Protein AF-A0AAF3ED90-F1 (afdb_monomer)

Foldseek 3Di:
DCPVVVVVVVVVPPPVVVPVVPPPDDDDDDPPPVVVLVVVVVVLVVVVVVVVVVPDDVPDDPVVNVVVVVVCCVLVVCLVVLLVLLVVVCVVVDCVCVLVSLVLNLLLLLLSVLVVLVVVCVVVCVVVVLVVVLVPPPPVDPVLVVVSVVVLVVLVVVVVVVVVVLVVVLVCLLVVLVVVQVVQVVDDPVSNVVSVSVSVSVNSSSSSNVSSVVSVSSLVSSVVSLVSVVVVLVVLVVVLVVDDPCSPVSVVVSVVSVVVSVVSVVVSCVSCVSSVVSSVSSVVVSVVVVVVSVVVVVVVVCVVVCVVVVVVVVVVVVVVVVVVVVVVVVVVVD

Structure (mmCIF, N/CA/C/O backbone):
data_AF-A0AAF3ED90-F1
#
_entry.id   AF-A0AAF3ED90-F1
#
loop_
_atom_site.group_PDB
_atom_site.id
_atom_site.type_symbol
_atom_site.label_atom_id
_atom_site.label_alt_id
_atom_site.label_comp_id
_atom_site.label_asym_id
_atom_site.label_entity_id
_atom_site.label_seq_id
_atom_site.pdbx_PDB_ins_code
_atom_site.Cartn_x
_atom_site.Cartn_y
_atom_site.Cartn_z
_atom_site.occupancy
_atom_site.B_iso_or_equiv
_atom_site.auth_seq_id
_atom_site.auth_comp_id
_atom_site.auth_asym_id
_atom_site.auth_atom_id
_atom_site.pdbx_PDB_model_num
ATOM 1 N N . MET A 1 1 ? -37.450 14.334 14.430 1.00 45.28 1 MET A N 1
ATOM 2 C CA . MET A 1 1 ? -37.122 15.314 13.364 1.00 45.28 1 MET A CA 1
ATOM 3 C C . MET A 1 1 ? -35.834 15.020 12.561 1.00 45.28 1 MET A C 1
ATOM 5 O O . MET A 1 1 ? -35.575 15.749 11.619 1.00 45.28 1 MET A O 1
ATOM 9 N N . ASN A 1 2 ? -35.050 13.959 12.838 1.00 45.44 2 ASN A N 1
ATOM 10 C CA . ASN A 1 2 ? -33.754 13.714 12.158 1.00 45.44 2 ASN A CA 1
ATOM 11 C C . ASN A 1 2 ? -33.699 12.513 11.185 1.00 45.44 2 ASN A C 1
ATOM 13 O O . ASN A 1 2 ? -32.679 12.328 10.532 1.00 45.44 2 ASN A O 1
ATOM 17 N N . LEU A 1 3 ? -34.777 11.735 11.030 1.00 42.91 3 LEU A N 1
ATOM 18 C CA . LEU A 1 3 ? -34.808 10.600 10.090 1.00 42.91 3 LEU A CA 1
ATOM 19 C C . LEU A 1 3 ? -35.036 11.040 8.629 1.00 42.91 3 LEU A C 1
ATOM 21 O O . LEU A 1 3 ? -34.401 10.505 7.726 1.00 42.91 3 LEU A O 1
ATOM 25 N N . LYS A 1 4 ? -35.816 12.108 8.389 1.00 44.16 4 LYS A N 1
ATOM 26 C CA . LYS A 1 4 ? -36.018 12.672 7.035 1.00 44.16 4 LYS A CA 1
ATOM 27 C C . LYS A 1 4 ? -34.737 13.237 6.400 1.00 44.16 4 LYS A C 1
ATOM 29 O O . LYS A 1 4 ? -34.608 13.232 5.183 1.00 44.16 4 LYS A O 1
ATOM 34 N N . ARG A 1 5 ? -33.754 13.671 7.201 1.00 44.94 5 ARG A N 1
ATOM 35 C CA . ARG A 1 5 ? -32.456 14.145 6.683 1.00 44.94 5 ARG A CA 1
ATOM 36 C C . ARG A 1 5 ? -31.520 13.018 6.250 1.00 44.94 5 ARG A C 1
ATOM 38 O O . ARG A 1 5 ? -30.635 13.282 5.449 1.00 44.94 5 ARG A O 1
ATOM 45 N N . GLN A 1 6 ? -31.683 11.794 6.758 1.00 40.91 6 GLN A N 1
ATOM 46 C CA . GLN A 1 6 ? -30.878 10.653 6.305 1.00 40.91 6 GLN A CA 1
ATOM 47 C C . GLN A 1 6 ? -31.382 10.075 4.978 1.00 40.91 6 GLN A C 1
ATOM 49 O O . GLN A 1 6 ? -30.554 9.668 4.171 1.00 40.91 6 GLN A O 1
ATOM 54 N N . ALA A 1 7 ? -32.693 10.129 4.714 1.00 42.44 7 ALA A N 1
ATOM 55 C CA . ALA A 1 7 ? -33.266 9.720 3.428 1.00 42.44 7 ALA A CA 1
ATOM 56 C C . ALA A 1 7 ? -32.792 10.617 2.263 1.00 42.44 7 ALA A C 1
ATOM 58 O O . ALA A 1 7 ? -32.339 10.116 1.242 1.00 42.44 7 ALA A O 1
ATOM 59 N N . SER A 1 8 ? -32.735 11.937 2.474 1.00 40.06 8 SER A N 1
ATOM 60 C CA . SER A 1 8 ? -32.291 12.902 1.449 1.00 40.06 8 SER A CA 1
ATOM 61 C C . SER A 1 8 ? -30.803 12.782 1.056 1.00 40.06 8 SER A C 1
ATOM 63 O O . SER A 1 8 ? -30.411 13.224 -0.019 1.00 40.06 8 SER A O 1
ATOM 65 N N . TYR A 1 9 ? -29.955 12.158 1.885 1.00 39.62 9 TYR A N 1
ATOM 66 C CA . TYR A 1 9 ? -28.561 11.871 1.504 1.00 39.62 9 TYR A CA 1
ATOM 67 C C . TYR A 1 9 ? -28.409 10.586 0.678 1.00 39.62 9 TYR A C 1
ATOM 69 O O . TYR A 1 9 ? -27.375 10.429 0.030 1.00 39.62 9 TYR A O 1
ATOM 77 N N . HIS A 1 10 ? -29.401 9.691 0.704 1.00 37.53 10 HIS A N 1
ATOM 78 C CA . HIS A 1 10 ? -29.431 8.496 -0.140 1.00 37.53 10 HIS A CA 1
ATOM 79 C C . HIS A 1 10 ? -29.990 8.796 -1.541 1.00 37.53 10 HIS A C 1
ATOM 81 O O . HIS A 1 10 ? -29.461 8.254 -2.502 1.00 37.53 10 HIS A O 1
ATOM 87 N N . GLU A 1 11 ? -30.934 9.734 -1.677 1.00 38.62 11 GLU A N 1
ATOM 88 C CA . GLU A 1 11 ? -31.440 10.204 -2.987 1.00 38.62 11 GLU A CA 1
ATOM 89 C C . GLU A 1 11 ? -30.410 11.014 -3.798 1.00 38.62 11 GLU A C 1
ATOM 91 O O . GLU A 1 11 ? -30.502 11.110 -5.014 1.00 38.62 11 GLU A O 1
ATOM 96 N N . ALA A 1 12 ? -29.373 11.575 -3.166 1.00 40.41 12 ALA A N 1
ATOM 97 C CA . ALA A 1 12 ? -28.344 12.358 -3.866 1.00 40.41 12 ALA A CA 1
ATOM 98 C C . ALA A 1 12 ? -27.266 11.504 -4.577 1.00 40.41 12 ALA A C 1
ATOM 100 O O . ALA A 1 12 ? -26.236 12.034 -5.009 1.00 40.41 12 ALA A O 1
ATOM 101 N N . LEU A 1 13 ? -27.461 10.185 -4.644 1.00 40.97 13 LEU A N 1
ATOM 102 C CA . LEU A 1 13 ? -26.524 9.210 -5.207 1.00 40.97 13 LEU A CA 1
ATOM 103 C C . LEU A 1 13 ? -27.166 8.321 -6.278 1.00 40.97 13 LEU A C 1
ATOM 105 O O . LEU A 1 13 ? -26.608 7.276 -6.597 1.00 40.97 13 LEU A O 1
ATOM 109 N N . ASP A 1 14 ? -28.282 8.760 -6.855 1.00 41.47 14 ASP A N 1
ATOM 110 C CA . ASP A 1 14 ? -28.956 8.063 -7.946 1.00 41.47 14 ASP A CA 1
ATOM 111 C C . ASP A 1 14 ? -28.294 8.414 -9.291 1.00 41.47 14 ASP A C 1
ATOM 113 O O . ASP A 1 14 ? -28.728 9.285 -10.042 1.00 41.47 14 ASP A O 1
ATOM 117 N N . TRP A 1 15 ? -27.124 7.818 -9.534 1.00 45.03 15 TRP A N 1
ATOM 118 C CA . TRP A 1 15 ? -26.417 7.921 -10.818 1.00 45.03 15 TRP A CA 1
ATOM 119 C C . TRP A 1 15 ? -26.873 6.870 -11.822 1.00 45.03 15 TRP A C 1
ATOM 121 O O . TRP A 1 15 ? -26.530 6.992 -12.997 1.00 45.03 15 TRP A O 1
ATOM 131 N N . ASP A 1 16 ? -27.610 5.861 -11.366 1.00 45.34 16 ASP A N 1
ATOM 132 C CA . ASP A 1 16 ? -28.094 4.784 -12.223 1.00 45.34 16 ASP A CA 1
ATOM 133 C C . ASP A 1 16 ? -29.169 5.334 -13.183 1.00 45.34 16 ASP A C 1
ATOM 135 O O . ASP A 1 16 ? -29.120 5.064 -14.377 1.00 45.34 16 ASP A O 1
ATOM 139 N N . LEU A 1 17 ? -29.977 6.304 -12.736 1.00 46.34 17 LEU A N 1
ATOM 140 C CA . LEU A 1 17 ? -30.972 7.011 -13.558 1.00 46.34 17 LEU A CA 1
ATOM 141 C C . LEU A 1 17 ? -30.420 7.940 -14.658 1.00 46.34 17 LEU A C 1
ATOM 143 O O . LEU A 1 17 ? -31.163 8.297 -15.562 1.00 46.34 17 LEU A O 1
ATOM 147 N N . ILE A 1 18 ? -29.150 8.363 -14.609 1.00 47.66 18 ILE A N 1
ATOM 148 C CA . ILE A 1 18 ? -28.575 9.260 -15.641 1.00 47.66 18 ILE A CA 1
ATOM 149 C C . ILE A 1 18 ? -27.938 8.465 -16.793 1.00 47.66 18 ILE A C 1
ATOM 151 O O . ILE A 1 18 ? -27.728 9.011 -17.874 1.00 47.66 18 ILE A O 1
ATOM 155 N N . PHE A 1 19 ? -27.631 7.183 -16.580 1.00 47.75 19 PHE A N 1
ATOM 156 C CA . PHE A 1 19 ? -26.979 6.340 -17.586 1.00 47.75 19 PHE A CA 1
ATOM 157 C C . PHE A 1 19 ? -27.853 5.180 -18.092 1.00 47.75 19 PHE A C 1
ATOM 159 O O . PHE A 1 19 ? -27.537 4.656 -19.157 1.00 47.75 19 PHE A O 1
ATOM 166 N N . ASP A 1 20 ? -28.965 4.853 -17.421 1.00 46.38 20 ASP A N 1
ATOM 167 C CA . ASP A 1 20 ? -29.966 3.886 -17.915 1.00 46.38 20 ASP A CA 1
ATOM 168 C C . ASP A 1 20 ? -30.695 4.358 -19.188 1.00 46.38 20 ASP A C 1
ATOM 170 O O . ASP A 1 20 ? -31.125 3.543 -20.004 1.00 46.38 20 ASP A O 1
ATOM 174 N N . ASP A 1 21 ? -30.785 5.671 -19.429 1.00 45.44 21 ASP A N 1
ATOM 175 C CA . ASP A 1 21 ? -31.476 6.214 -20.612 1.00 45.44 21 ASP A CA 1
ATOM 176 C C . ASP A 1 21 ? -30.732 5.965 -21.941 1.00 45.44 21 ASP A C 1
ATOM 178 O O . ASP A 1 21 ? -31.264 6.254 -23.014 1.00 45.44 21 ASP A O 1
ATOM 182 N N . HIS A 1 22 ? -29.526 5.385 -21.905 1.00 47.47 22 HIS A N 1
ATOM 183 C CA . HIS A 1 22 ? -28.781 5.002 -23.108 1.00 47.47 22 HIS A CA 1
ATOM 184 C C . HIS A 1 22 ? -28.834 3.505 -23.451 1.00 47.47 22 HIS A C 1
ATOM 186 O O . HIS A 1 22 ? -28.316 3.127 -24.501 1.00 47.47 22 HIS A O 1
ATOM 192 N N . GLU A 1 23 ? -29.485 2.660 -22.642 1.00 47.66 23 GLU A N 1
ATOM 193 C CA . GLU A 1 23 ? -29.509 1.199 -22.852 1.00 47.66 23 GLU A CA 1
ATOM 194 C C . GLU A 1 23 ? -30.752 0.693 -23.621 1.00 47.66 23 GLU A C 1
ATOM 196 O O . GLU A 1 23 ? -30.937 -0.506 -23.796 1.00 47.66 23 GLU A O 1
ATOM 201 N N . LYS A 1 24 ? -31.600 1.597 -24.139 1.00 47.81 24 LYS A N 1
ATOM 202 C CA . LYS A 1 24 ? -32.843 1.255 -24.866 1.00 47.81 24 LYS A CA 1
ATOM 203 C C . LYS A 1 24 ? -32.835 1.497 -26.380 1.00 47.81 24 LYS A C 1
ATOM 205 O O . LYS A 1 24 ? -33.903 1.613 -26.975 1.00 47.81 24 LYS A O 1
ATOM 210 N N . ASN A 1 25 ? -31.668 1.539 -27.018 1.00 46.47 25 ASN A N 1
ATOM 211 C CA . ASN A 1 25 ? -31.605 1.440 -28.478 1.00 46.47 25 ASN A CA 1
ATOM 212 C C . ASN A 1 25 ? -31.109 0.053 -28.889 1.00 46.47 25 ASN A C 1
ATOM 214 O O . ASN A 1 25 ? -29.912 -0.226 -28.884 1.00 46.47 25 ASN A O 1
ATOM 218 N N . ASP A 1 26 ? -32.080 -0.790 -29.237 1.00 55.91 26 ASP A N 1
ATOM 219 C CA . ASP A 1 26 ? -31.909 -2.069 -29.914 1.00 55.91 26 ASP A CA 1
ATOM 220 C C . ASP A 1 26 ? -31.114 -1.882 -31.216 1.00 55.91 26 ASP A C 1
ATOM 222 O O . ASP A 1 26 ? -31.526 -1.143 -32.113 1.00 55.91 26 ASP A O 1
ATOM 226 N N . GLY A 1 27 ? -29.971 -2.562 -31.322 1.00 56.16 27 GLY A N 1
ATOM 227 C CA . GLY A 1 27 ? -29.160 -2.558 -32.538 1.00 56.16 27 GLY A CA 1
ATOM 228 C C . GLY A 1 27 ? -27.731 -3.060 -32.350 1.00 56.16 27 GLY A C 1
ATOM 229 O O . GLY A 1 27 ? -26.797 -2.298 -32.550 1.00 56.16 27 GLY A O 1
ATOM 230 N N . ASP A 1 28 ? -27.578 -4.319 -31.933 1.00 50.72 28 ASP A N 1
ATOM 231 C CA . ASP A 1 28 ? -26.489 -5.258 -32.276 1.00 50.72 28 ASP A CA 1
ATOM 232 C C . ASP A 1 28 ? -25.091 -4.718 -32.677 1.00 50.72 28 ASP A C 1
ATOM 234 O O . ASP A 1 28 ? -24.478 -5.170 -33.643 1.00 50.72 28 ASP A O 1
ATOM 238 N N . GLU A 1 29 ? -24.484 -3.857 -31.862 1.00 51.97 29 GLU A N 1
ATOM 239 C CA . GLU A 1 29 ? -23.026 -3.724 -31.830 1.00 51.97 29 GLU A CA 1
ATOM 240 C C . GLU A 1 29 ? -22.529 -3.905 -30.399 1.00 51.97 29 GLU A C 1
ATOM 242 O O . GLU A 1 29 ? -22.734 -3.069 -29.520 1.00 51.97 29 GLU A O 1
ATOM 247 N N . LYS A 1 30 ? -21.854 -5.037 -30.159 1.00 47.50 30 LYS A N 1
ATOM 248 C CA . LYS A 1 30 ? -21.098 -5.299 -28.931 1.00 47.50 30 LYS A CA 1
ATOM 249 C C . LYS A 1 30 ? -20.089 -4.171 -28.733 1.00 47.50 30 LYS A C 1
ATOM 251 O O . LYS A 1 30 ? -18.980 -4.227 -29.264 1.00 47.50 30 LYS A O 1
ATOM 256 N N . LEU A 1 31 ? -20.463 -3.168 -27.941 1.00 48.66 31 LEU A N 1
ATOM 257 C CA . LEU A 1 31 ? -19.542 -2.156 -27.445 1.00 48.66 31 LEU A CA 1
ATOM 258 C C . LEU A 1 31 ? -18.340 -2.889 -26.829 1.00 48.66 31 LEU A C 1
ATOM 260 O O . LEU A 1 31 ? -18.519 -3.729 -25.941 1.00 48.66 31 LEU A O 1
ATOM 264 N N . PRO A 1 32 ? -17.115 -2.648 -27.327 1.00 54.34 32 PRO A N 1
ATOM 265 C CA . PRO A 1 32 ? -15.961 -3.424 -26.916 1.00 54.34 32 PRO A CA 1
ATOM 266 C C . PRO A 1 32 ? -15.746 -3.242 -25.416 1.00 54.34 32 PRO A C 1
ATOM 268 O O . PRO A 1 32 ? -15.813 -2.125 -24.910 1.00 54.34 32 PRO A O 1
ATOM 271 N N . PHE A 1 33 ? -15.422 -4.335 -24.723 1.00 49.56 33 PHE A N 1
ATOM 272 C CA . PHE A 1 33 ? -15.119 -4.438 -23.284 1.00 49.56 33 PHE A CA 1
ATOM 273 C C . PHE A 1 33 ? -14.232 -3.297 -22.724 1.00 49.56 33 PHE A C 1
ATOM 275 O O . PHE A 1 33 ? -14.262 -2.980 -21.534 1.00 49.56 33 PHE A O 1
ATOM 282 N N . HIS A 1 34 ? -13.470 -2.625 -23.590 1.00 47.81 34 HIS A N 1
ATOM 283 C CA . HIS A 1 34 ? -12.715 -1.416 -23.284 1.00 47.81 34 HIS A CA 1
ATOM 284 C C . HIS A 1 34 ? -13.556 -0.196 -22.858 1.00 47.81 34 HIS A C 1
ATOM 286 O O . HIS A 1 34 ? -13.062 0.590 -22.047 1.00 47.81 34 HIS A O 1
ATOM 292 N N . SER A 1 35 ? -14.798 -0.025 -23.328 1.00 59.34 35 SER A N 1
ATOM 293 C CA . SER A 1 35 ? -15.631 1.147 -23.000 1.00 59.34 35 SER A CA 1
ATOM 294 C C . SER A 1 35 ? -16.109 1.132 -21.544 1.00 59.34 35 SER A C 1
ATOM 296 O O . SER A 1 35 ? -15.999 2.149 -20.858 1.00 59.34 35 SER A O 1
ATOM 298 N N . ALA A 1 36 ? -16.522 -0.030 -21.029 1.00 60.75 36 ALA A N 1
ATOM 299 C CA . ALA A 1 36 ? -16.971 -0.197 -19.646 1.00 60.75 36 ALA A CA 1
ATOM 300 C C . ALA A 1 36 ? -15.828 0.016 -18.637 1.00 60.75 36 ALA A C 1
ATOM 302 O O . ALA A 1 36 ? -15.981 0.719 -17.634 1.00 60.75 36 ALA A O 1
ATOM 303 N N . VAL A 1 37 ? -14.636 -0.518 -18.933 1.00 52.47 37 VAL A N 1
ATOM 304 C CA . VAL A 1 37 ? -13.440 -0.308 -18.098 1.00 52.47 37 VAL A CA 1
ATOM 305 C C . VAL A 1 37 ? -13.024 1.165 -18.104 1.00 52.47 37 VAL A C 1
ATOM 307 O O . VAL A 1 37 ? -12.665 1.711 -17.056 1.00 52.47 37 VAL A O 1
ATOM 310 N N . LEU A 1 38 ? -13.088 1.835 -19.259 1.00 50.44 38 LEU A N 1
ATOM 311 C CA . LEU A 1 38 ? -12.775 3.259 -19.369 1.00 50.44 38 LEU A CA 1
ATOM 312 C C . LEU A 1 38 ? -13.794 4.122 -18.612 1.00 50.44 38 LEU A C 1
ATOM 314 O O . LEU A 1 38 ? -13.389 5.012 -17.864 1.00 50.44 38 LEU A O 1
ATOM 318 N N . GLN A 1 39 ? -15.092 3.826 -18.726 1.00 63.06 39 GLN A N 1
ATOM 319 C CA . GLN A 1 39 ? -16.149 4.501 -17.966 1.00 63.06 39 GLN A CA 1
ATOM 320 C C . GLN A 1 39 ? -15.964 4.326 -16.458 1.00 63.06 39 GLN A C 1
ATOM 322 O O . GLN A 1 39 ? -16.033 5.307 -15.717 1.00 63.06 39 GLN A O 1
ATOM 327 N N . GLN A 1 40 ? -15.650 3.117 -15.984 1.00 62.69 40 GLN A N 1
ATOM 328 C CA . GLN A 1 40 ? -15.396 2.877 -14.562 1.00 62.69 40 GLN A CA 1
ATOM 329 C C . GLN A 1 40 ? -14.168 3.656 -14.066 1.00 62.69 40 GLN A C 1
ATOM 331 O O . GLN A 1 40 ? -14.208 4.252 -12.985 1.00 62.69 40 GLN A O 1
ATOM 336 N N . ARG A 1 41 ? -13.099 3.726 -14.871 1.00 55.16 41 ARG A N 1
ATOM 337 C CA . ARG A 1 41 ? -11.899 4.524 -14.565 1.00 55.16 41 ARG A CA 1
ATOM 338 C C . ARG A 1 41 ? -12.188 6.023 -14.557 1.00 55.16 41 ARG A C 1
ATOM 340 O O . ARG A 1 41 ? -11.743 6.710 -13.639 1.00 55.16 41 ARG A O 1
ATOM 347 N N . MET A 1 42 ? -12.978 6.531 -15.504 1.00 53.81 42 MET A N 1
ATOM 348 C CA . MET A 1 42 ? -13.418 7.929 -15.498 1.00 53.81 42 MET A CA 1
ATOM 349 C C . MET A 1 42 ? -14.303 8.234 -14.288 1.00 53.81 42 MET A C 1
ATOM 351 O O . MET A 1 42 ? -14.089 9.252 -13.633 1.00 53.81 42 MET A O 1
ATOM 355 N N . LYS A 1 43 ? -15.230 7.342 -13.915 1.00 66.38 43 LYS A N 1
ATOM 356 C CA . LYS A 1 43 ? -16.086 7.502 -12.726 1.00 66.38 43 LYS A CA 1
ATOM 357 C C . LYS A 1 43 ? -15.236 7.599 -11.453 1.00 66.38 43 LYS A C 1
ATOM 359 O O . LYS A 1 43 ? -15.456 8.492 -10.635 1.00 66.38 43 LYS A O 1
ATOM 364 N N . GLN A 1 44 ? -14.210 6.753 -11.316 1.00 59.53 44 GLN A N 1
ATOM 365 C CA . GLN A 1 44 ? -13.250 6.832 -10.208 1.00 59.53 44 GLN A CA 1
ATOM 366 C C . GLN A 1 44 ? -12.417 8.121 -10.235 1.00 59.53 44 GLN A C 1
ATOM 368 O O . GLN A 1 44 ? -12.271 8.770 -9.198 1.00 59.53 44 GLN A O 1
ATOM 373 N N . PHE A 1 45 ? -11.925 8.538 -11.405 1.00 58.72 45 PHE A N 1
ATOM 374 C CA . PHE A 1 45 ? -11.188 9.793 -11.559 1.00 58.72 45 PHE A CA 1
ATOM 375 C C . PHE A 1 45 ? -12.043 11.010 -11.185 1.00 58.72 45 PHE A C 1
ATOM 377 O O . PHE A 1 45 ? -11.592 11.865 -10.425 1.00 58.72 45 PHE A O 1
ATOM 384 N N . PHE A 1 46 ? -13.300 11.069 -11.632 1.00 61.34 46 PHE A N 1
ATOM 385 C CA . PHE A 1 46 ? -14.236 12.131 -11.265 1.00 61.34 46 PHE A CA 1
ATOM 386 C C . PHE A 1 46 ? -14.566 12.123 -9.773 1.00 61.34 46 PHE A C 1
ATOM 388 O O . PHE A 1 46 ? -14.645 13.191 -9.176 1.00 61.34 46 PHE A O 1
ATOM 395 N N . LEU A 1 47 ? -14.696 10.958 -9.133 1.00 63.50 47 LEU A N 1
ATOM 396 C CA . LEU A 1 47 ? -14.867 10.852 -7.677 1.00 63.50 47 LEU A CA 1
ATOM 397 C C . LEU A 1 47 ? -13.672 11.437 -6.916 1.00 63.50 47 LEU A C 1
ATOM 399 O O . LEU A 1 47 ? -13.854 12.201 -5.964 1.00 63.50 47 LEU A O 1
ATOM 403 N N . VAL A 1 48 ? -12.457 11.125 -7.365 1.00 56.78 48 VAL A N 1
ATOM 404 C CA . VAL A 1 48 ? -11.212 11.663 -6.807 1.00 56.78 48 VAL A CA 1
ATOM 405 C C . VAL A 1 48 ? -11.107 13.171 -7.064 1.00 56.78 48 VAL A C 1
ATOM 407 O O . VAL A 1 48 ? -10.869 13.940 -6.135 1.00 56.78 48 VAL A O 1
ATOM 410 N N . SER A 1 49 ? -11.370 13.628 -8.288 1.00 56.94 49 SER A N 1
ATOM 411 C CA . SER A 1 49 ? -11.364 15.048 -8.661 1.00 56.94 49 SER A CA 1
ATOM 412 C C . SER A 1 49 ? -12.401 15.843 -7.866 1.00 56.94 49 SER A C 1
ATOM 414 O O . SER A 1 49 ? -12.087 16.862 -7.255 1.00 56.94 49 SER A O 1
ATOM 416 N N . ARG A 1 50 ? -13.625 15.327 -7.738 1.00 63.56 50 ARG A N 1
ATOM 417 C CA . ARG A 1 50 ? -14.704 15.958 -6.973 1.00 63.56 50 ARG A CA 1
ATOM 418 C C . ARG A 1 50 ? -14.398 15.982 -5.475 1.00 63.56 50 ARG A C 1
ATOM 420 O O . ARG A 1 50 ? -14.774 16.937 -4.799 1.00 63.56 50 ARG A O 1
ATOM 427 N N . PHE A 1 51 ? -13.663 15.000 -4.952 1.00 60.47 51 PHE A N 1
ATOM 428 C CA . PHE A 1 51 ? -13.118 15.034 -3.592 1.00 60.47 51 PHE A CA 1
ATOM 429 C C . PHE A 1 51 ? -12.097 16.168 -3.398 1.00 60.47 51 PHE A C 1
ATOM 431 O O . PHE A 1 51 ? -12.082 16.803 -2.337 1.00 60.47 51 PHE A O 1
ATOM 438 N N . PHE A 1 52 ? -11.297 16.478 -4.421 1.00 59.22 52 PHE A N 1
ATOM 439 C CA . PHE A 1 52 ? -10.399 17.634 -4.421 1.00 59.22 52 PHE A CA 1
ATOM 440 C C . PHE A 1 52 ? -11.151 18.966 -4.600 1.00 59.22 52 PHE A C 1
ATOM 442 O O . PHE A 1 52 ? -10.896 19.908 -3.846 1.00 59.22 52 PHE A O 1
ATOM 449 N N . CYS A 1 53 ? -12.138 19.040 -5.499 1.00 56.09 53 CYS A N 1
ATOM 450 C CA . CYS A 1 53 ? -12.943 20.242 -5.756 1.00 56.09 53 CYS A CA 1
ATOM 451 C C . CYS A 1 53 ? -13.878 20.608 -4.592 1.00 56.09 53 CYS A C 1
ATOM 453 O O . CYS A 1 53 ? -13.997 21.781 -4.244 1.00 56.09 53 CYS A O 1
ATOM 455 N N . ALA A 1 54 ? -14.479 19.628 -3.907 1.00 54.09 54 ALA A N 1
ATOM 456 C CA . ALA A 1 54 ? -15.364 19.855 -2.755 1.00 54.09 54 ALA A CA 1
ATOM 457 C C . ALA A 1 54 ? -14.647 20.455 -1.526 1.00 54.09 54 ALA A C 1
ATOM 459 O O . ALA A 1 54 ? -15.262 20.684 -0.478 1.00 54.09 54 ALA A O 1
ATOM 460 N N . ARG A 1 55 ? -13.331 20.682 -1.620 1.00 56.44 55 ARG A N 1
ATOM 461 C CA . ARG A 1 55 ? -12.457 21.050 -0.508 1.00 56.44 55 ARG A CA 1
ATOM 462 C C . ARG A 1 55 ? -12.108 22.533 -0.421 1.00 56.44 55 ARG A C 1
ATOM 464 O O . ARG A 1 55 ? -11.517 22.935 0.582 1.00 56.44 55 ARG A O 1
ATOM 471 N N . PHE A 1 56 ? -12.518 23.332 -1.402 1.00 59.03 56 PHE A N 1
ATOM 472 C CA . PHE A 1 56 ? -12.406 24.788 -1.379 1.00 59.03 56 PHE A CA 1
ATOM 473 C C . PHE A 1 56 ? -13.774 25.386 -1.075 1.00 59.03 56 PHE A C 1
ATOM 475 O O . PHE A 1 56 ? -14.483 25.851 -1.962 1.00 59.03 56 PHE A O 1
ATOM 482 N N . LYS A 1 57 ? -14.178 25.339 0.200 1.00 66.50 57 LYS A N 1
ATOM 483 C CA . LYS A 1 57 ? -15.379 26.069 0.598 1.00 66.50 57 LYS A CA 1
ATOM 484 C C . LYS A 1 57 ? -15.083 27.571 0.509 1.00 66.50 57 LYS A C 1
ATOM 486 O O . LYS A 1 57 ? -14.080 28.007 1.081 1.00 66.50 57 LYS A O 1
ATOM 491 N N . PRO A 1 58 ? -15.954 28.373 -0.126 1.00 72.81 58 PRO A N 1
ATOM 492 C CA . PRO A 1 58 ? -15.802 29.829 -0.174 1.00 72.81 58 PRO A CA 1
ATOM 493 C C . PRO A 1 58 ? -15.709 30.481 1.214 1.00 72.81 58 PRO A C 1
ATOM 495 O O . PRO A 1 58 ? -15.205 31.592 1.333 1.00 72.81 58 PRO A O 1
ATOM 498 N N . SER A 1 59 ? -16.158 29.776 2.258 1.00 82.94 59 SER A N 1
ATOM 499 C CA . SER A 1 59 ? -16.151 30.210 3.654 1.00 82.94 59 SER A CA 1
ATOM 500 C C . SER A 1 59 ? -14.800 30.098 4.373 1.00 82.94 59 SER A C 1
ATOM 502 O O . SER A 1 59 ? -14.683 30.594 5.488 1.00 82.94 59 SER A O 1
ATOM 504 N N . ASP A 1 60 ? -13.794 29.413 3.813 1.00 81.56 60 ASP A N 1
ATOM 505 C CA . ASP A 1 60 ? -12.492 29.282 4.485 1.00 81.56 60 ASP A CA 1
ATOM 506 C C . ASP A 1 60 ? -11.713 30.616 4.431 1.00 81.56 60 ASP A C 1
ATOM 508 O O . ASP A 1 60 ? -11.716 31.262 3.372 1.00 81.56 60 ASP A O 1
ATOM 512 N N . PRO A 1 61 ? -10.985 31.004 5.504 1.00 90.00 61 PRO A N 1
ATOM 513 C CA . PRO A 1 61 ? -10.173 32.220 5.519 1.00 90.00 61 PRO A CA 1
ATOM 514 C C . PRO A 1 61 ? -9.181 32.248 4.347 1.00 90.00 61 PRO A C 1
ATOM 516 O O . PRO A 1 61 ? -8.593 31.203 4.031 1.00 90.00 61 PRO A O 1
ATOM 519 N N . PRO A 1 62 ? -8.930 33.418 3.733 1.00 85.56 62 PRO A N 1
ATOM 520 C CA . PRO A 1 62 ? -8.126 33.528 2.513 1.00 85.56 62 PRO A CA 1
ATOM 521 C C . PRO A 1 62 ? -6.733 32.901 2.664 1.00 85.56 62 PRO A C 1
ATOM 523 O O . PRO A 1 62 ? -6.304 32.136 1.803 1.00 85.56 62 PRO A O 1
ATOM 526 N N . TRP A 1 63 ? -6.078 33.085 3.814 1.00 76.50 63 TRP A N 1
ATOM 527 C CA . TRP A 1 63 ? -4.755 32.502 4.069 1.00 76.50 63 TRP A CA 1
ATOM 528 C C . TRP A 1 63 ? -4.754 30.969 4.156 1.00 76.50 63 TRP A C 1
ATOM 530 O O . TRP A 1 63 ? -3.850 30.291 3.668 1.00 76.50 63 TRP A O 1
ATOM 540 N N . THR A 1 64 ? -5.818 30.388 4.716 1.00 76.31 64 THR A N 1
ATOM 541 C CA . THR A 1 64 ? -5.985 28.927 4.771 1.00 76.31 64 THR A CA 1
ATOM 542 C C . THR A 1 64 ? -6.217 28.356 3.375 1.00 76.31 64 THR A C 1
ATOM 544 O O . THR A 1 64 ? -5.748 27.258 3.066 1.00 76.31 64 THR A O 1
ATOM 547 N N . ARG A 1 65 ? -6.918 29.102 2.517 1.00 76.56 65 ARG A N 1
ATOM 548 C CA . ARG A 1 65 ? -7.171 28.731 1.124 1.00 76.56 65 ARG A CA 1
ATOM 549 C C . ARG A 1 65 ? -5.879 28.711 0.316 1.00 76.56 65 ARG A C 1
ATOM 551 O O . ARG A 1 65 ? -5.580 27.671 -0.263 1.00 76.56 65 ARG A O 1
ATOM 558 N N . ILE A 1 66 ? -5.090 29.785 0.386 1.00 76.31 66 ILE A N 1
ATOM 559 C CA . ILE A 1 66 ? -3.793 29.907 -0.297 1.00 76.31 66 ILE A CA 1
ATOM 560 C C . ILE A 1 66 ? -2.855 28.777 0.131 1.00 76.31 66 ILE A C 1
ATOM 562 O O . ILE A 1 66 ? -2.335 28.063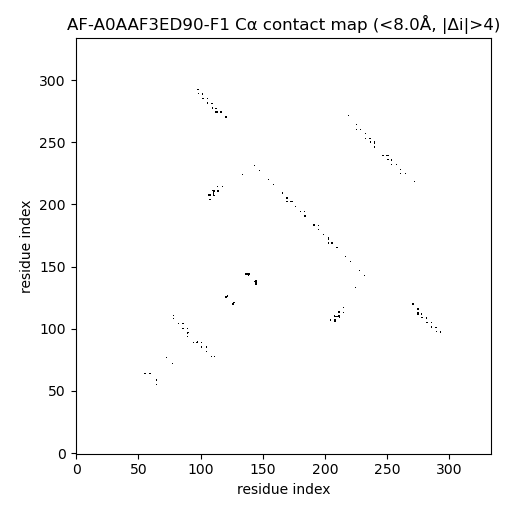 -0.720 1.00 76.31 66 ILE A O 1
ATOM 566 N N . LYS A 1 67 ? -2.719 28.513 1.439 1.00 74.69 67 LYS A N 1
ATOM 567 C CA . LYS A 1 67 ? -1.877 27.409 1.930 1.00 74.69 67 LYS A CA 1
ATOM 568 C C . LYS A 1 67 ? -2.304 26.048 1.372 1.00 74.69 67 LYS A C 1
ATOM 570 O O . LYS A 1 67 ? -1.463 25.248 0.973 1.00 74.69 67 LYS A O 1
ATOM 575 N N . ASN A 1 68 ? -3.609 25.771 1.348 1.00 71.12 68 ASN A N 1
ATOM 576 C CA . ASN A 1 68 ? -4.125 24.503 0.830 1.00 71.12 68 ASN A CA 1
ATOM 577 C C . ASN A 1 68 ? -3.955 24.392 -0.689 1.00 71.12 68 ASN A C 1
ATOM 579 O O . ASN A 1 68 ? -3.665 23.301 -1.167 1.00 71.12 68 ASN A O 1
ATOM 583 N N . GLN A 1 69 ? -4.134 25.488 -1.430 1.00 74.25 69 GLN A N 1
ATOM 584 C CA . GLN A 1 69 ? -3.919 25.535 -2.878 1.00 74.25 69 GLN A CA 1
ATOM 585 C C . GLN A 1 69 ? -2.448 25.336 -3.225 1.00 74.25 69 GLN A C 1
ATOM 587 O O . GLN A 1 69 ? -2.149 24.535 -4.097 1.00 74.25 69 GLN A O 1
ATOM 592 N N . LEU A 1 70 ? -1.539 25.987 -2.501 1.00 71.94 70 LEU A N 1
ATOM 593 C CA . LEU A 1 70 ? -0.102 25.879 -2.731 1.00 71.94 70 LEU A CA 1
ATOM 594 C C . LEU A 1 70 ? 0.405 24.475 -2.389 1.00 71.94 70 LEU A C 1
ATOM 596 O O . LEU A 1 70 ? 1.102 23.861 -3.186 1.00 71.94 70 LEU A O 1
ATOM 600 N N . MET A 1 71 ? -0.038 23.902 -1.267 1.00 70.25 71 MET A N 1
ATOM 601 C CA . MET A 1 71 ? 0.283 22.518 -0.913 1.00 70.25 71 MET A CA 1
ATOM 602 C C . MET A 1 71 ? -0.301 21.518 -1.923 1.00 70.25 71 MET A C 1
ATOM 604 O O . MET A 1 71 ? 0.389 20.590 -2.327 1.00 70.25 71 MET A O 1
ATOM 608 N N . MET A 1 72 ? -1.546 21.713 -2.372 1.00 70.38 72 MET A N 1
ATOM 609 C CA . MET A 1 72 ? -2.128 20.887 -3.435 1.00 70.38 72 MET A CA 1
ATOM 610 C C . MET A 1 72 ? -1.369 21.039 -4.749 1.00 70.38 72 MET A C 1
ATOM 612 O O . MET A 1 72 ? -1.113 20.031 -5.385 1.00 70.38 72 MET A O 1
ATOM 616 N N . GLY A 1 73 ? -0.989 22.256 -5.137 1.00 71.81 73 GLY A N 1
ATOM 617 C CA . GLY A 1 73 ? -0.227 22.530 -6.352 1.00 71.81 73 GLY A CA 1
ATOM 618 C C . GLY A 1 73 ? 1.156 21.889 -6.323 1.00 71.81 73 GLY A C 1
ATOM 619 O O . GLY A 1 73 ? 1.550 21.275 -7.304 1.00 71.81 73 GLY A O 1
ATOM 620 N N . VAL A 1 74 ? 1.850 21.934 -5.182 1.00 67.38 74 VAL A N 1
ATOM 621 C CA . VAL A 1 74 ? 3.140 21.252 -4.997 1.00 67.38 74 VAL A CA 1
ATOM 622 C C . VAL A 1 74 ? 2.983 19.739 -5.104 1.00 67.38 74 VAL A C 1
ATOM 624 O O . VAL A 1 74 ? 3.779 19.099 -5.781 1.00 67.38 74 VAL A O 1
ATOM 627 N N . ILE A 1 75 ? 1.951 19.152 -4.487 1.00 64.75 75 ILE A N 1
ATOM 628 C CA . ILE A 1 75 ? 1.753 17.700 -4.564 1.00 64.75 75 ILE A CA 1
ATOM 629 C C . ILE A 1 75 ? 1.314 17.302 -5.974 1.00 64.75 75 ILE A C 1
ATOM 631 O O . ILE A 1 75 ? 1.918 16.415 -6.554 1.00 64.75 75 ILE A O 1
ATOM 635 N N . LEU A 1 76 ? 0.308 17.960 -6.555 1.00 70.44 76 LEU A N 1
ATOM 636 C CA . LEU A 1 76 ? -0.203 17.630 -7.888 1.00 70.44 76 LEU A CA 1
ATOM 637 C C . LEU A 1 76 ? 0.864 17.863 -8.962 1.00 70.44 76 LEU A C 1
ATOM 639 O O . LEU A 1 76 ? 1.068 17.003 -9.809 1.00 70.44 76 LEU A O 1
ATOM 643 N N . GLY A 1 77 ? 1.574 18.990 -8.878 1.00 69.25 77 GLY A N 1
ATOM 644 C CA . GLY A 1 77 ? 2.714 19.313 -9.727 1.00 69.25 77 GLY A CA 1
ATOM 645 C C . GLY A 1 77 ? 3.818 18.279 -9.569 1.00 69.25 77 GLY A C 1
ATOM 646 O O . GLY A 1 77 ? 4.242 17.714 -10.565 1.00 69.25 77 GLY A O 1
ATOM 647 N N . GLY A 1 78 ? 4.194 17.932 -8.335 1.00 66.19 78 GLY A N 1
ATOM 648 C CA . GLY A 1 78 ? 5.146 16.859 -8.057 1.00 66.19 78 GLY A CA 1
ATOM 649 C C . GLY A 1 78 ? 4.712 15.523 -8.655 1.00 66.19 78 GLY A C 1
ATOM 650 O O . GLY A 1 78 ? 5.519 14.859 -9.282 1.00 66.19 78 GLY A O 1
ATOM 651 N N . CYS A 1 79 ? 3.436 15.156 -8.556 1.00 63.91 79 CYS A N 1
ATOM 652 C CA . CYS A 1 79 ? 2.918 13.896 -9.093 1.00 63.91 79 CYS A CA 1
ATOM 653 C C . CYS A 1 79 ? 2.870 13.881 -10.618 1.00 63.91 79 CYS A C 1
ATOM 655 O O . CYS A 1 79 ? 3.222 12.875 -11.216 1.00 63.91 79 CYS A O 1
ATOM 657 N N . ILE A 1 80 ? 2.451 14.978 -11.253 1.00 69.75 80 ILE A N 1
ATOM 658 C CA . ILE A 1 80 ? 2.432 15.102 -12.715 1.00 69.75 80 ILE A CA 1
ATOM 659 C C . ILE A 1 80 ? 3.857 15.077 -13.249 1.00 69.75 80 ILE A C 1
ATOM 661 O O . ILE A 1 80 ? 4.143 14.312 -14.161 1.00 69.75 80 ILE A O 1
ATOM 665 N N . LEU A 1 81 ? 4.749 15.874 -12.660 1.00 66.81 81 LEU A N 1
ATOM 666 C CA . LEU A 1 81 ? 6.144 15.956 -13.074 1.00 66.81 81 LEU A CA 1
ATOM 667 C C . LEU A 1 81 ? 6.825 14.604 -12.873 1.00 66.81 81 LEU A C 1
ATOM 669 O O . LEU A 1 81 ? 7.513 14.143 -13.769 1.00 66.81 81 LEU A O 1
ATOM 673 N N . PHE A 1 82 ? 6.544 13.920 -11.763 1.00 63.31 82 PHE A N 1
ATOM 674 C CA . PHE A 1 82 ? 7.070 12.591 -11.477 1.00 63.31 82 PHE A CA 1
ATOM 675 C C . PHE A 1 82 ? 6.515 11.515 -12.421 1.00 63.31 82 PHE A C 1
ATOM 677 O O . PHE A 1 82 ? 7.292 10.752 -12.980 1.00 63.31 82 PHE A O 1
ATOM 684 N N . LEU A 1 83 ? 5.199 11.467 -12.659 1.00 65.25 83 LEU A N 1
ATOM 685 C CA . LEU A 1 83 ? 4.584 10.531 -13.611 1.00 65.25 83 LEU A CA 1
ATOM 686 C C . LEU A 1 83 ? 5.076 10.770 -15.038 1.00 65.25 83 LEU A C 1
ATOM 688 O O . LEU A 1 83 ? 5.330 9.812 -15.764 1.00 65.25 83 LEU A O 1
ATOM 692 N N . PHE A 1 84 ? 5.221 12.035 -15.433 1.00 68.19 84 PHE A N 1
ATOM 693 C CA . PHE A 1 84 ? 5.759 12.421 -16.730 1.00 68.19 84 PHE A CA 1
ATOM 694 C C . PHE A 1 84 ? 7.217 11.982 -16.867 1.00 68.19 84 PHE A C 1
ATOM 696 O O . PHE A 1 84 ? 7.560 11.343 -17.855 1.00 68.19 84 PHE A O 1
ATOM 703 N N . PHE A 1 85 ? 8.053 12.253 -15.860 1.00 64.25 85 PHE A N 1
ATOM 704 C CA . PHE A 1 85 ? 9.466 11.879 -15.876 1.00 64.25 85 PHE A CA 1
ATOM 705 C C . PHE A 1 85 ? 9.653 10.361 -15.869 1.00 64.25 85 PHE A C 1
ATOM 707 O O . PHE A 1 85 ? 10.443 9.838 -16.645 1.00 64.25 85 PHE A O 1
ATOM 714 N N . ASP A 1 86 ? 8.901 9.636 -15.040 1.00 62.59 86 ASP A N 1
ATOM 715 C CA . ASP A 1 86 ? 8.999 8.178 -14.939 1.00 62.59 86 ASP A CA 1
ATOM 716 C C . ASP A 1 86 ? 8.477 7.500 -16.215 1.00 62.59 86 ASP A C 1
ATOM 718 O O . ASP A 1 86 ? 9.085 6.545 -16.697 1.00 62.59 86 ASP A O 1
ATOM 722 N N . SER A 1 87 ? 7.419 8.046 -16.832 1.00 62.31 87 SER A N 1
ATOM 723 C CA . SER A 1 87 ? 6.958 7.609 -18.157 1.00 62.31 87 SER A CA 1
ATOM 724 C C . SER A 1 87 ? 8.022 7.882 -19.217 1.00 62.31 87 SER A C 1
ATOM 726 O O . SER A 1 87 ? 8.386 6.973 -19.954 1.00 62.31 87 SER A O 1
ATOM 728 N N . PHE A 1 88 ? 8.568 9.100 -19.264 1.00 67.44 88 PHE A N 1
ATOM 729 C CA . PHE A 1 88 ? 9.595 9.494 -20.227 1.00 67.44 88 PHE A CA 1
ATOM 730 C C . PHE A 1 88 ? 10.837 8.602 -20.129 1.00 67.44 88 PHE A C 1
ATOM 732 O O . PHE A 1 88 ? 11.247 8.040 -21.137 1.00 67.44 88 PHE A O 1
ATOM 739 N N . VAL A 1 89 ? 11.361 8.387 -18.918 1.00 62.91 89 VAL A N 1
ATOM 740 C CA . VAL A 1 89 ? 12.520 7.517 -18.651 1.00 62.91 89 VAL A CA 1
ATOM 741 C C . VAL A 1 89 ? 12.228 6.057 -19.014 1.00 62.91 89 VAL A C 1
ATOM 743 O O . VAL A 1 89 ? 13.085 5.361 -19.558 1.00 62.91 89 VAL A O 1
ATOM 746 N N . THR A 1 90 ? 11.013 5.574 -18.735 1.00 60.59 90 THR A N 1
ATOM 747 C CA . THR A 1 90 ? 10.605 4.210 -19.108 1.00 60.59 90 THR A CA 1
ATOM 748 C C . THR A 1 90 ? 10.529 4.049 -20.628 1.00 60.59 90 THR A C 1
ATOM 750 O O . THR A 1 90 ? 10.968 3.028 -21.150 1.00 60.59 90 THR A O 1
ATOM 753 N N . PHE A 1 91 ? 10.023 5.053 -21.350 1.00 60.94 91 PHE A N 1
ATOM 754 C CA . PHE A 1 91 ? 9.947 5.029 -22.812 1.00 60.94 91 PHE A CA 1
ATOM 755 C C . PHE A 1 91 ? 11.310 5.236 -23.485 1.00 60.94 91 PHE A C 1
ATOM 757 O O . PHE A 1 91 ? 11.566 4.630 -24.524 1.00 60.94 91 PHE A O 1
ATOM 764 N N . SER A 1 92 ? 12.205 6.038 -22.900 1.00 64.25 92 SER A N 1
ATOM 765 C CA . SER A 1 92 ? 13.511 6.349 -23.490 1.00 64.25 92 SER A CA 1
ATOM 766 C C . SER A 1 92 ? 14.527 5.207 -23.389 1.00 64.25 92 SER A C 1
ATOM 768 O O . SER A 1 92 ? 15.434 5.141 -24.211 1.00 64.25 92 SER A O 1
ATOM 770 N N . HIS A 1 93 ? 14.387 4.288 -22.426 1.00 66.62 93 HIS A N 1
ATOM 771 C CA . HIS A 1 93 ? 15.302 3.146 -22.256 1.00 66.62 93 HIS A CA 1
ATOM 772 C C . HIS A 1 93 ? 14.867 1.849 -22.966 1.00 66.62 93 HIS A C 1
ATOM 774 O O . HIS A 1 93 ? 15.470 0.801 -22.735 1.00 66.62 93 HIS A O 1
ATOM 780 N N . GLY A 1 94 ? 13.869 1.914 -23.852 1.00 56.91 94 GLY A N 1
ATOM 781 C CA . GLY A 1 94 ? 13.395 0.766 -24.627 1.00 56.91 94 GLY A CA 1
ATOM 782 C C . GLY A 1 94 ? 12.420 -0.144 -23.865 1.00 56.91 94 GLY A C 1
ATOM 783 O O . GLY A 1 94 ? 12.508 -0.341 -22.651 1.00 56.91 94 GLY A O 1
ATOM 784 N N . LEU A 1 95 ? 11.467 -0.715 -24.609 1.00 54.12 95 LEU A N 1
ATOM 785 C CA . LEU A 1 95 ? 10.350 -1.531 -24.105 1.00 54.12 95 LEU A CA 1
ATOM 786 C C . LEU A 1 95 ? 10.772 -2.820 -23.381 1.00 54.12 95 LEU A C 1
ATOM 788 O O . LEU A 1 95 ? 9.971 -3.372 -22.629 1.00 54.12 95 LEU A O 1
ATOM 792 N N . ASP A 1 96 ? 12.021 -3.265 -23.520 1.00 57.75 96 ASP A N 1
ATOM 793 C CA . ASP A 1 96 ? 12.515 -4.484 -22.863 1.00 57.75 96 ASP A CA 1
ATOM 794 C C . ASP A 1 96 ? 12.544 -4.369 -21.326 1.00 57.75 96 ASP A C 1
ATOM 796 O O . ASP A 1 96 ? 12.576 -5.375 -20.617 1.00 57.75 96 ASP A O 1
ATOM 800 N N . ARG A 1 97 ? 12.458 -3.144 -20.782 1.00 57.94 97 ARG A N 1
ATOM 801 C CA . ARG A 1 97 ? 12.290 -2.876 -19.340 1.00 57.94 97 ARG A CA 1
ATOM 802 C C . ARG A 1 97 ? 10.880 -2.403 -18.954 1.00 57.94 97 ARG A C 1
ATOM 804 O O . ARG A 1 97 ? 10.659 -2.010 -17.812 1.00 57.94 97 ARG A O 1
ATOM 811 N N . ALA A 1 98 ? 9.896 -2.477 -19.851 1.00 56.66 98 ALA A N 1
ATOM 812 C CA . ALA A 1 98 ? 8.525 -2.024 -19.588 1.00 56.66 98 ALA A CA 1
ATOM 813 C C . ALA A 1 98 ? 7.862 -2.611 -18.316 1.00 56.66 98 ALA A C 1
ATOM 815 O O . ALA A 1 98 ? 7.173 -1.855 -17.623 1.00 56.66 98 ALA A O 1
ATOM 816 N N . PRO A 1 99 ? 8.066 -3.892 -17.930 1.00 58.97 99 PRO A N 1
ATOM 817 C CA . PRO A 1 99 ? 7.407 -4.449 -16.746 1.00 58.97 99 PRO A CA 1
ATOM 818 C C . PRO A 1 99 ? 7.823 -3.752 -15.448 1.00 58.97 99 PRO A C 1
ATOM 820 O O . PRO A 1 99 ? 6.992 -3.542 -14.564 1.00 58.97 99 PRO A O 1
ATOM 823 N N . THR A 1 100 ? 9.095 -3.354 -15.330 1.00 65.44 100 THR A N 1
ATOM 824 C CA . THR A 1 100 ? 9.587 -2.678 -14.125 1.00 65.44 100 THR A CA 1
ATOM 825 C C . THR A 1 100 ? 9.063 -1.250 -14.044 1.00 65.44 100 THR A C 1
ATOM 827 O O . THR A 1 100 ? 8.665 -0.833 -12.959 1.00 65.44 100 THR A O 1
ATOM 830 N N . GLY A 1 101 ? 8.954 -0.539 -15.171 1.00 69.25 101 GLY A N 1
ATOM 831 C CA . GLY A 1 101 ? 8.380 0.811 -15.222 1.00 69.25 101 GLY A CA 1
ATOM 832 C C . GLY A 1 101 ? 6.913 0.863 -14.789 1.00 69.25 101 GLY A C 1
ATOM 833 O O . GLY A 1 101 ? 6.543 1.687 -13.957 1.00 69.25 101 GLY A O 1
ATOM 834 N N . VAL A 1 102 ? 6.074 -0.069 -15.256 1.00 65.62 102 VAL A N 1
ATOM 835 C CA . VAL A 1 102 ? 4.645 -0.110 -14.880 1.00 65.62 102 VAL A CA 1
ATOM 836 C C . VAL A 1 102 ? 4.456 -0.361 -13.379 1.00 65.62 102 VAL A C 1
ATOM 838 O O . VAL A 1 102 ? 3.640 0.302 -12.730 1.00 65.62 102 VAL 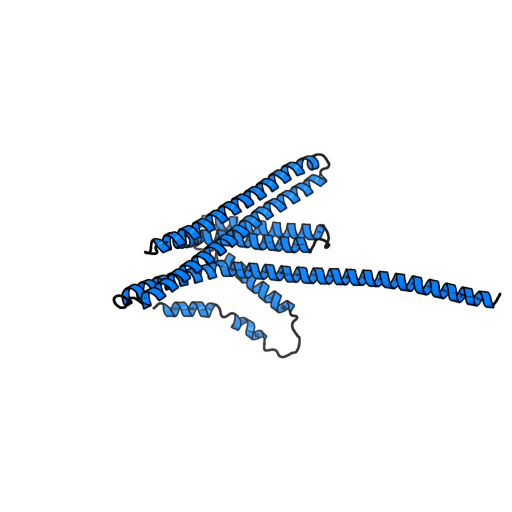A O 1
ATOM 841 N N . VAL A 1 103 ? 5.226 -1.289 -12.805 1.00 67.12 103 VAL A N 1
ATOM 842 C CA . VAL A 1 103 ? 5.209 -1.563 -11.360 1.00 67.12 103 VAL A CA 1
ATOM 843 C C . VAL A 1 103 ? 5.621 -0.316 -10.576 1.00 67.12 103 VAL A C 1
ATOM 845 O O . VAL A 1 103 ? 4.974 0.041 -9.589 1.00 67.12 103 VAL A O 1
ATOM 848 N N . PHE A 1 104 ? 6.649 0.386 -11.049 1.00 67.38 104 PHE A N 1
ATOM 849 C CA . PHE A 1 104 ? 7.165 1.599 -10.426 1.00 67.38 104 PHE A CA 1
ATOM 850 C C . PHE A 1 104 ? 6.151 2.747 -10.443 1.00 67.38 104 PHE A C 1
ATOM 852 O O . PHE A 1 104 ? 5.877 3.346 -9.399 1.00 67.38 104 PHE A O 1
ATOM 859 N N . ILE A 1 105 ? 5.514 2.998 -11.589 1.00 69.38 105 ILE A N 1
ATOM 860 C CA . ILE A 1 105 ? 4.441 3.992 -11.736 1.00 69.38 105 ILE A CA 1
ATOM 861 C C . ILE A 1 105 ? 3.304 3.690 -10.758 1.00 69.38 105 ILE A C 1
ATOM 863 O O . ILE A 1 105 ? 2.803 4.586 -10.076 1.00 69.38 105 ILE A O 1
ATOM 867 N N . SER A 1 106 ? 2.923 2.419 -10.637 1.00 71.38 106 SER A N 1
ATOM 868 C CA . SER A 1 106 ? 1.892 1.984 -9.698 1.00 71.38 106 SER A CA 1
ATOM 869 C C . SER A 1 106 ? 2.251 2.263 -8.246 1.00 71.38 106 SER A C 1
ATOM 871 O O . SER A 1 106 ? 1.442 2.844 -7.519 1.00 71.38 106 SER A O 1
ATOM 873 N N . PHE A 1 107 ? 3.461 1.901 -7.819 1.00 70.94 107 PHE A N 1
ATOM 874 C CA . PHE A 1 107 ? 3.912 2.185 -6.457 1.00 70.94 107 PHE A CA 1
ATOM 875 C C . PHE A 1 107 ? 3.908 3.685 -6.165 1.00 70.94 107 PHE A C 1
ATOM 877 O O . PHE A 1 107 ? 3.414 4.109 -5.120 1.00 70.94 107 PHE A O 1
ATOM 884 N N . ASN A 1 108 ? 4.382 4.498 -7.108 1.00 70.31 108 ASN A N 1
ATOM 885 C CA . ASN A 1 108 ? 4.412 5.949 -6.958 1.00 70.31 108 ASN A CA 1
ATOM 886 C C . ASN A 1 108 ? 3.012 6.569 -6.928 1.00 70.31 108 ASN A C 1
ATOM 888 O O . ASN A 1 108 ? 2.753 7.461 -6.113 1.00 70.31 108 ASN A O 1
ATOM 892 N N . MET A 1 109 ? 2.074 6.064 -7.734 1.00 72.31 109 MET A N 1
ATOM 893 C CA . MET A 1 109 ? 0.667 6.446 -7.624 1.00 72.31 109 MET A CA 1
ATOM 894 C C . MET A 1 109 ? 0.114 6.091 -6.245 1.00 72.31 109 MET A C 1
ATOM 896 O O . MET A 1 109 ? -0.432 6.957 -5.562 1.00 72.31 109 MET A O 1
ATOM 900 N N . GLN A 1 110 ? 0.281 4.849 -5.791 1.00 74.38 110 GLN A N 1
ATOM 901 C CA . GLN A 1 110 ? -0.239 4.418 -4.493 1.00 74.38 110 GLN A CA 1
ATOM 902 C C . GLN A 1 110 ? 0.324 5.260 -3.347 1.00 74.38 110 GLN A C 1
ATOM 904 O O . GLN A 1 110 ? -0.434 5.714 -2.496 1.00 74.38 110 GLN A O 1
ATOM 909 N N . ALA A 1 111 ? 1.624 5.527 -3.356 1.00 73.88 111 ALA A N 1
ATOM 910 C CA . ALA A 1 111 ? 2.298 6.373 -2.383 1.00 73.88 111 ALA A CA 1
ATOM 911 C C . ALA A 1 111 ? 1.820 7.826 -2.383 1.00 73.88 111 ALA A C 1
ATOM 913 O O . ALA A 1 111 ? 1.580 8.418 -1.328 1.00 73.88 111 ALA A O 1
ATOM 914 N N . THR A 1 112 ? 1.641 8.394 -3.569 1.00 73.69 112 THR A N 1
ATOM 915 C CA . THR A 1 112 ? 1.053 9.719 -3.752 1.00 73.69 112 THR A CA 1
ATOM 916 C C . THR A 1 112 ? -0.329 9.781 -3.107 1.00 73.69 112 THR A C 1
ATOM 918 O O . THR A 1 112 ? -0.623 10.665 -2.296 1.00 73.69 112 THR A O 1
ATOM 921 N N . PHE A 1 113 ? -1.177 8.800 -3.417 1.00 75.69 113 PHE A N 1
ATOM 922 C CA . PHE A 1 113 ? -2.509 8.686 -2.837 1.00 75.69 113 PHE A CA 1
ATOM 923 C C . PHE A 1 113 ? -2.460 8.493 -1.319 1.00 75.69 113 PHE A C 1
ATOM 925 O O . PHE A 1 113 ? -3.256 9.111 -0.607 1.00 75.69 113 PHE A O 1
ATOM 932 N N . SER A 1 114 ? -1.505 7.716 -0.802 1.00 77.25 114 SER A N 1
ATOM 933 C CA . SER A 1 114 ? -1.239 7.582 0.634 1.00 77.25 114 SER A CA 1
ATOM 934 C C . SER A 1 114 ? -0.924 8.938 1.274 1.00 77.25 114 SER A C 1
ATOM 936 O O . SER A 1 114 ? -1.521 9.286 2.295 1.00 77.25 114 SER A O 1
ATOM 938 N N . GLY A 1 115 ? -0.065 9.750 0.650 1.00 74.50 115 GLY A N 1
ATOM 939 C CA . GLY A 1 115 ? 0.243 11.111 1.099 1.00 74.50 115 GLY A CA 1
ATOM 940 C C . GLY A 1 115 ? -1.001 12.003 1.159 1.00 74.50 115 GLY A C 1
ATOM 941 O O . GLY A 1 115 ? -1.279 12.626 2.189 1.00 74.50 115 GLY A O 1
ATOM 942 N N . PHE A 1 116 ? -1.819 12.000 0.102 1.00 77.38 116 PHE A N 1
ATOM 943 C CA . PHE A 1 116 ? -3.090 12.732 0.084 1.00 77.38 116 PHE A CA 1
ATOM 944 C C . PHE A 1 116 ? -4.059 12.264 1.173 1.00 77.38 116 PHE A C 1
ATOM 946 O O . PHE A 1 116 ? -4.727 13.096 1.797 1.00 77.38 116 PHE A O 1
ATOM 953 N N . CYS A 1 117 ? -4.126 10.957 1.435 1.00 75.25 117 CYS A N 1
ATOM 954 C CA . CYS A 1 117 ? -4.955 10.388 2.495 1.00 75.25 117 CYS A CA 1
ATOM 955 C C . CYS A 1 117 ? -4.489 10.848 3.881 1.00 75.25 117 CYS A C 1
ATOM 957 O O . CYS A 1 117 ? -5.314 11.311 4.669 1.00 75.25 117 CYS A O 1
ATOM 959 N N . LEU A 1 118 ? -3.181 10.819 4.160 1.00 74.25 118 LEU A N 1
ATOM 960 C CA . LEU A 1 118 ? -2.618 11.281 5.436 1.00 74.25 118 LEU A CA 1
ATOM 961 C C . LEU A 1 118 ? -2.919 12.753 5.692 1.00 74.25 118 LEU A C 1
ATOM 963 O O . LEU A 1 118 ? -3.458 13.109 6.743 1.00 74.25 118 LEU A O 1
ATOM 967 N N . ILE A 1 119 ? -2.646 13.603 4.702 1.00 76.75 119 ILE A N 1
ATOM 968 C CA . ILE A 1 119 ? -2.980 15.029 4.756 1.00 76.75 119 ILE A CA 1
ATOM 969 C C . ILE A 1 119 ? -4.487 15.199 4.955 1.00 76.75 119 ILE A C 1
ATOM 971 O O . ILE A 1 119 ? -4.943 16.045 5.737 1.00 76.75 119 ILE A O 1
ATOM 975 N N . TYR A 1 120 ? -5.292 14.379 4.267 1.00 78.69 120 TYR A N 1
ATOM 976 C CA . TYR A 1 120 ? -6.734 14.442 4.389 1.00 78.69 120 TYR A CA 1
ATOM 977 C C . TYR A 1 120 ? -7.205 14.136 5.815 1.00 78.69 120 TYR A C 1
ATOM 979 O O . TYR A 1 120 ? -7.987 14.919 6.373 1.00 78.69 120 TYR A O 1
ATOM 987 N N . TRP A 1 121 ? -6.691 13.063 6.417 1.00 78.19 121 TRP A N 1
ATOM 988 C CA . TRP A 1 121 ? -7.031 12.633 7.773 1.00 78.19 121 TRP A CA 1
ATOM 989 C C . TRP A 1 121 ? -6.519 13.599 8.836 1.00 78.19 121 TRP A C 1
ATOM 991 O O . TRP A 1 121 ? -7.236 13.876 9.803 1.00 78.19 121 TRP A O 1
ATOM 1001 N N . GLN A 1 122 ? -5.324 14.163 8.649 1.00 79.38 122 GLN A N 1
ATOM 1002 C CA . GLN A 1 122 ? -4.767 15.177 9.540 1.00 79.38 122 GLN A CA 1
ATOM 1003 C C . GLN A 1 122 ? -5.681 16.407 9.596 1.00 79.38 122 GLN A C 1
ATOM 1005 O O . GLN A 1 122 ? -6.108 16.809 10.681 1.00 79.38 122 GLN A O 1
ATOM 1010 N N . LYS A 1 123 ? -6.077 16.958 8.438 1.00 76.38 123 LYS A N 1
ATOM 1011 C CA . LYS A 1 123 ? -6.938 18.156 8.368 1.00 76.38 123 LYS A CA 1
ATOM 1012 C C . LYS A 1 123 ? -8.321 17.923 8.982 1.00 76.38 123 LYS A C 1
ATOM 1014 O O . LYS A 1 123 ? -8.879 18.819 9.609 1.00 76.38 123 LYS A O 1
ATOM 1019 N N . ARG A 1 124 ? -8.884 16.720 8.839 1.00 79.38 124 ARG A N 1
ATOM 1020 C CA . ARG A 1 124 ? -10.187 16.355 9.429 1.00 79.38 124 ARG A CA 1
ATOM 1021 C C . ARG A 1 124 ? -10.114 16.035 10.926 1.00 79.38 124 ARG A C 1
ATOM 1023 O O . ARG A 1 124 ? -11.136 15.661 11.495 1.00 79.38 124 ARG A O 1
ATOM 1030 N N . LYS A 1 125 ? -8.936 16.143 11.560 1.00 80.75 125 LYS A N 1
ATOM 1031 C CA . LYS A 1 125 ? -8.674 15.647 12.924 1.00 80.75 125 LYS A CA 1
ATOM 1032 C C . LYS A 1 125 ? -9.052 14.164 13.082 1.00 80.75 125 LYS A C 1
ATOM 1034 O O . LYS A 1 125 ? -9.257 13.698 14.199 1.00 80.75 125 LYS A O 1
ATOM 1039 N N . GLN A 1 126 ? -9.129 13.417 11.977 1.00 74.94 126 GLN A N 1
ATOM 1040 C CA . GLN A 1 126 ? -9.477 11.998 11.982 1.00 74.94 126 GLN A CA 1
ATOM 1041 C C . GLN A 1 126 ? -8.360 11.188 12.619 1.00 74.94 126 GLN A C 1
ATOM 1043 O O . GLN A 1 126 ? -8.662 10.324 13.426 1.00 74.94 126 GLN A O 1
ATOM 1048 N N . LEU A 1 127 ? -7.093 11.549 12.380 1.00 69.38 127 LEU A N 1
ATOM 1049 C CA . LEU A 1 127 ? -5.964 10.961 13.108 1.00 69.38 127 LEU A CA 1
ATOM 1050 C C . LEU A 1 127 ? -6.111 11.154 14.621 1.00 69.38 127 LEU A C 1
ATOM 1052 O O . LEU A 1 127 ? -6.004 10.194 15.370 1.00 69.38 127 LEU A O 1
ATOM 1056 N N . LYS A 1 128 ? -6.457 12.363 15.081 1.00 75.06 128 LYS A N 1
ATOM 1057 C CA . LYS A 1 128 ? -6.702 12.616 16.509 1.00 75.06 128 LYS A CA 1
ATOM 1058 C C . LYS A 1 128 ? -7.880 11.797 17.041 1.00 75.06 128 LYS A C 1
ATOM 1060 O O . LYS A 1 128 ? -7.793 11.251 18.132 1.00 75.06 128 LYS A O 1
ATOM 1065 N N . SER A 1 129 ? -8.970 11.695 16.280 1.00 70.06 129 SER A N 1
ATOM 1066 C CA . SER A 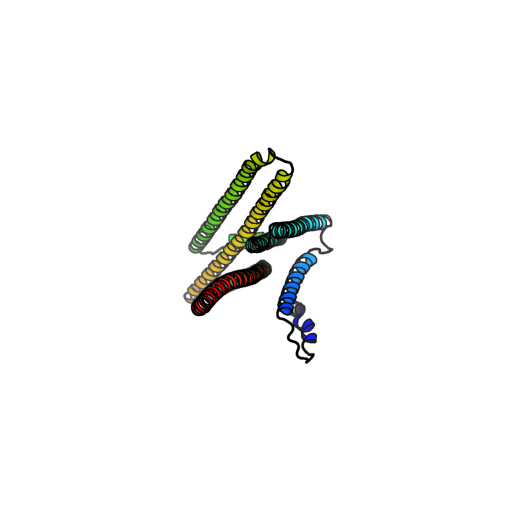1 129 ? -10.120 10.860 16.648 1.00 70.06 129 SER A CA 1
ATOM 1067 C C . SER A 1 129 ? -9.743 9.380 16.739 1.00 70.06 129 SER A C 1
ATOM 1069 O O . SER A 1 129 ? -10.186 8.709 17.663 1.00 70.06 129 SER A O 1
ATOM 1071 N N . LEU A 1 130 ? -8.908 8.895 15.817 1.00 67.12 130 LEU A N 1
ATOM 1072 C CA . LEU A 1 130 ? -8.387 7.528 15.790 1.00 67.12 130 LEU A CA 1
ATOM 1073 C C . LEU A 1 130 ? -7.495 7.253 17.000 1.00 67.12 130 LEU A C 1
ATOM 1075 O O . LEU A 1 130 ? -7.722 6.286 17.715 1.00 67.12 130 LEU A O 1
ATOM 1079 N N . PHE A 1 131 ? -6.543 8.139 17.292 1.00 71.38 131 PHE A N 1
ATOM 1080 C CA . PHE A 1 131 ? -5.704 8.031 18.487 1.00 71.38 131 PHE A CA 1
ATOM 1081 C C . PHE A 1 131 ? -6.526 8.077 19.774 1.00 71.38 131 PHE A C 1
ATOM 1083 O O . PHE A 1 131 ? -6.317 7.267 20.670 1.00 71.38 131 PHE A O 1
ATOM 1090 N N . ASN A 1 132 ? -7.509 8.973 19.856 1.00 70.44 132 ASN A N 1
ATOM 1091 C CA . ASN A 1 132 ? -8.393 9.051 21.015 1.00 70.44 132 ASN A CA 1
ATOM 1092 C C . ASN A 1 132 ? -9.215 7.774 21.208 1.00 70.44 132 ASN A C 1
ATOM 1094 O O . ASN A 1 132 ? -9.522 7.431 22.344 1.00 70.44 132 ASN A O 1
ATOM 1098 N N . LEU A 1 133 ? -9.570 7.085 20.123 1.00 65.75 133 LEU A N 1
ATOM 1099 C CA . LEU A 1 133 ? -10.251 5.794 20.166 1.00 65.75 133 LEU A CA 1
ATOM 1100 C C . LEU A 1 133 ? -9.391 4.719 20.828 1.00 65.75 133 LEU A C 1
ATOM 1102 O O . LEU A 1 133 ? -9.898 3.966 21.649 1.00 65.75 133 LEU A O 1
ATOM 1106 N N . PHE A 1 134 ? -8.093 4.707 20.531 1.00 64.94 134 PHE A N 1
ATOM 1107 C CA . PHE A 1 134 ? -7.147 3.801 21.175 1.00 64.94 134 PHE A CA 1
ATOM 1108 C C . PHE A 1 134 ? -6.889 4.153 22.641 1.00 64.94 134 PHE A C 1
ATOM 1110 O O . PHE A 1 134 ? -6.816 3.267 23.485 1.00 64.94 134 PHE A O 1
ATOM 1117 N N . VAL A 1 135 ? -6.768 5.444 22.960 1.00 66.81 135 VAL A N 1
ATOM 1118 C CA . VAL A 1 135 ? -6.456 5.904 24.324 1.00 66.81 135 VAL A CA 1
ATOM 1119 C C . VAL A 1 135 ? -7.658 5.769 25.267 1.00 66.81 135 VAL A C 1
ATOM 1121 O O . VAL A 1 135 ? -7.472 5.503 26.449 1.00 66.81 135 VAL A O 1
ATOM 1124 N N . LYS A 1 136 ? -8.892 5.929 24.768 1.00 64.56 136 LYS A N 1
ATOM 1125 C CA . LYS A 1 136 ? -10.130 5.841 25.569 1.00 64.56 136 LYS A CA 1
ATOM 1126 C C . LYS A 1 136 ? -10.793 4.463 25.560 1.00 64.56 136 LYS A C 1
ATOM 1128 O O . LYS A 1 136 ? -11.967 4.368 25.920 1.00 64.56 136 LYS A O 1
ATOM 1133 N N . ALA A 1 137 ? -10.085 3.405 25.174 1.00 59.97 137 ALA A N 1
ATOM 1134 C CA . ALA A 1 137 ? -10.543 2.039 25.409 1.00 59.97 137 ALA A CA 1
ATOM 1135 C C . ALA A 1 137 ? -10.468 1.727 26.917 1.00 59.97 137 ALA A C 1
ATOM 1137 O O . ALA A 1 137 ? -9.631 0.961 27.384 1.00 59.97 137 ALA A O 1
ATOM 1138 N N . ASP A 1 138 ? -11.328 2.381 27.696 1.00 60.28 138 ASP A N 1
ATOM 1139 C CA . ASP A 1 138 ? -11.480 2.169 29.126 1.00 60.28 138 ASP A CA 1
ATOM 1140 C C . ASP A 1 138 ? -12.328 0.907 29.302 1.00 60.28 138 ASP A C 1
ATOM 1142 O O . ASP A 1 138 ? -13.551 0.933 29.441 1.00 60.28 138 ASP A O 1
ATOM 1146 N N . SER A 1 139 ? -11.696 -0.251 29.117 1.00 59.09 139 SER A N 1
ATOM 1147 C CA . SER A 1 139 ? -12.296 -1.503 29.548 1.00 59.09 139 SER A CA 1
ATOM 1148 C C . SER A 1 139 ? -12.136 -1.551 31.061 1.00 59.09 139 SER A C 1
ATOM 1150 O O . SER A 1 139 ? -11.015 -1.736 31.530 1.00 59.09 139 SER A O 1
ATOM 1152 N N . GLY A 1 140 ? -13.227 -1.447 31.822 1.00 65.19 140 GLY A N 1
ATOM 1153 C CA . GLY A 1 140 ? -13.227 -1.588 33.290 1.00 65.19 140 GLY A CA 1
ATOM 1154 C C . GLY A 1 140 ? -12.675 -2.926 33.823 1.00 65.19 140 GLY A C 1
ATOM 1155 O O . GLY A 1 140 ? -12.709 -3.181 35.019 1.00 65.19 140 GLY A O 1
ATOM 1156 N N . ASN A 1 141 ? -12.153 -3.790 32.949 1.00 74.25 141 ASN A N 1
ATOM 1157 C CA . ASN A 1 141 ? -11.419 -4.998 33.277 1.00 74.25 141 ASN A CA 1
ATOM 1158 C C . ASN A 1 141 ? -9.912 -4.785 33.033 1.00 74.25 141 ASN A C 1
ATOM 1160 O O . ASN A 1 141 ? -9.442 -4.806 31.890 1.00 74.25 141 ASN A O 1
ATOM 1164 N N . GLU A 1 142 ? -9.150 -4.638 34.119 1.00 81.62 142 GLU A N 1
ATOM 1165 C CA . GLU A 1 142 ? -7.690 -4.458 34.103 1.00 81.62 142 GLU A CA 1
ATOM 1166 C C . GLU A 1 142 ? -6.945 -5.592 33.372 1.00 81.62 142 GLU A C 1
ATOM 1168 O O . GLU A 1 142 ? -5.923 -5.356 32.722 1.00 81.62 142 GLU A O 1
ATOM 1173 N N . ARG A 1 143 ? -7.479 -6.824 33.383 1.00 78.81 143 ARG A N 1
ATOM 1174 C CA . ARG A 1 143 ? -6.870 -7.952 32.656 1.00 78.81 143 ARG A CA 1
ATOM 1175 C C . ARG A 1 143 ? -6.928 -7.734 31.147 1.00 78.81 143 ARG A C 1
ATOM 1177 O O . ARG A 1 143 ? -5.922 -7.887 30.458 1.00 78.81 143 ARG A O 1
ATOM 1184 N N . PHE A 1 144 ? -8.093 -7.324 30.651 1.00 72.50 144 PHE A N 1
ATOM 1185 C CA . PHE A 1 144 ? -8.307 -7.078 29.229 1.00 72.50 144 PHE A CA 1
ATOM 1186 C C . PHE A 1 144 ? -7.531 -5.846 28.753 1.00 72.50 144 PHE A C 1
ATOM 1188 O O . PHE A 1 144 ? -6.878 -5.878 27.710 1.00 72.50 144 PHE A O 1
ATOM 1195 N N . LYS A 1 145 ? -7.491 -4.799 29.582 1.00 78.56 145 LYS A N 1
ATOM 1196 C CA . LYS A 1 145 ? -6.663 -3.610 29.364 1.00 78.56 145 LYS A CA 1
ATOM 1197 C C . LYS A 1 145 ? -5.189 -3.975 29.190 1.00 78.56 145 LYS A C 1
ATOM 1199 O O . LYS A 1 145 ? -4.560 -3.507 28.245 1.00 78.56 145 LYS A O 1
ATOM 1204 N N . LYS A 1 146 ? -4.645 -4.867 30.029 1.00 83.31 146 LYS A N 1
ATOM 1205 C CA . LYS A 1 146 ? -3.250 -5.333 29.929 1.00 83.31 146 LYS A CA 1
ATOM 1206 C C . LYS A 1 146 ? -2.978 -6.108 28.635 1.00 83.31 146 LYS A C 1
ATOM 1208 O O . LYS A 1 146 ? -1.929 -5.908 28.020 1.00 83.31 146 LYS A O 1
ATOM 1213 N N . GLU A 1 147 ? -3.908 -6.954 28.194 1.00 80.25 147 GLU A N 1
ATOM 1214 C CA . GLU A 1 147 ? -3.795 -7.680 26.920 1.00 80.25 147 GLU A CA 1
ATOM 1215 C C . GLU A 1 147 ? -3.854 -6.743 25.710 1.00 80.25 147 GLU A C 1
ATOM 1217 O O . GLU A 1 147 ? -2.988 -6.829 24.833 1.00 80.25 147 GLU A O 1
ATOM 1222 N N . ILE A 1 148 ? -4.804 -5.799 25.696 1.00 73.50 148 ILE A N 1
ATOM 1223 C CA . ILE A 1 148 ? -4.902 -4.762 24.663 1.00 73.50 148 ILE A CA 1
ATOM 1224 C C . ILE A 1 148 ? -3.609 -3.953 24.618 1.00 73.50 148 ILE A C 1
ATOM 1226 O O . ILE A 1 148 ? -3.025 -3.802 23.545 1.00 73.50 148 ILE A O 1
ATOM 1230 N N . LEU A 1 149 ? -3.140 -3.448 25.762 1.00 77.88 149 LEU A N 1
ATOM 1231 C CA . LEU A 1 149 ? -1.942 -2.614 25.830 1.00 77.88 149 LEU A CA 1
ATOM 1232 C C . LEU A 1 149 ? -0.707 -3.389 25.358 1.00 77.88 149 LEU A C 1
ATOM 1234 O O . LEU A 1 149 ? 0.134 -2.844 24.650 1.00 77.88 149 LEU A O 1
ATOM 1238 N N . SER A 1 150 ? -0.616 -4.677 25.701 1.00 82.50 150 SER A N 1
ATOM 1239 C CA . SER A 1 150 ? 0.451 -5.572 25.246 1.00 82.50 150 SER A CA 1
ATOM 1240 C C . SER A 1 150 ? 0.407 -5.786 23.730 1.00 82.50 150 SER A C 1
ATOM 1242 O O . SER A 1 150 ? 1.439 -5.687 23.063 1.00 82.50 150 SER A O 1
ATOM 1244 N N . ALA A 1 151 ? -0.778 -6.013 23.157 1.00 76.19 151 ALA A N 1
ATOM 1245 C CA . ALA A 1 151 ? -0.954 -6.132 21.712 1.00 76.19 151 ALA A CA 1
ATOM 1246 C C . ALA A 1 151 ? -0.585 -4.830 20.987 1.00 76.19 151 ALA A C 1
ATOM 1248 O O . ALA A 1 151 ? 0.206 -4.864 20.045 1.00 76.19 151 ALA A O 1
ATOM 1249 N N . HIS A 1 152 ? -1.067 -3.685 21.471 1.00 73.62 152 HIS A N 1
ATOM 1250 C CA . HIS A 1 152 ? -0.745 -2.372 20.910 1.00 73.62 152 HIS A CA 1
ATOM 1251 C C . HIS A 1 152 ? 0.741 -2.062 21.018 1.00 73.62 152 HIS A C 1
ATOM 1253 O O . HIS A 1 152 ? 1.342 -1.632 20.041 1.00 73.62 152 HIS A O 1
ATOM 1259 N N . ARG A 1 153 ? 1.363 -2.352 22.163 1.00 80.81 153 ARG A N 1
ATOM 1260 C CA . ARG A 1 153 ? 2.805 -2.189 22.355 1.00 80.81 153 ARG A CA 1
ATOM 1261 C C . ARG A 1 153 ? 3.595 -3.044 21.369 1.00 80.81 153 ARG A C 1
ATOM 1263 O O . ARG A 1 153 ? 4.535 -2.535 20.774 1.00 80.81 153 ARG A O 1
ATOM 1270 N N . ARG A 1 154 ? 3.215 -4.308 21.142 1.00 80.88 154 ARG A N 1
ATOM 1271 C CA . ARG A 1 154 ? 3.872 -5.166 20.135 1.00 80.88 154 ARG A CA 1
ATOM 1272 C C . ARG A 1 154 ? 3.747 -4.591 18.728 1.00 80.88 154 ARG A C 1
ATOM 1274 O O . ARG A 1 154 ? 4.732 -4.557 17.999 1.00 80.88 154 ARG A O 1
ATOM 1281 N N . VAL A 1 155 ? 2.554 -4.137 18.352 1.00 75.62 155 VAL A N 1
ATOM 1282 C CA . VAL A 1 155 ? 2.298 -3.546 17.032 1.00 75.62 155 VAL A CA 1
ATOM 1283 C C . VAL A 1 155 ? 3.065 -2.230 16.859 1.00 75.62 155 VAL A C 1
ATOM 1285 O O . VAL A 1 155 ? 3.708 -2.030 15.834 1.00 75.62 155 VAL A O 1
ATOM 1288 N N . PHE A 1 156 ? 3.081 -1.378 17.883 1.00 78.31 156 PHE A N 1
ATOM 1289 C CA . PHE A 1 156 ? 3.814 -0.115 17.887 1.00 78.31 156 PHE A CA 1
ATOM 1290 C C . PHE A 1 156 ? 5.330 -0.323 17.823 1.00 78.31 156 PHE A C 1
ATOM 1292 O O . PHE A 1 156 ? 5.995 0.313 17.016 1.00 78.31 156 PHE A O 1
ATOM 1299 N N . ILE A 1 157 ? 5.881 -1.258 18.605 1.00 79.81 157 ILE A N 1
ATOM 1300 C CA . ILE A 1 157 ? 7.309 -1.602 18.538 1.00 79.81 157 ILE A CA 1
ATOM 1301 C C . ILE A 1 157 ? 7.667 -2.090 17.134 1.00 79.81 157 ILE A C 1
ATOM 1303 O O . ILE A 1 157 ? 8.645 -1.614 16.568 1.00 79.81 157 ILE A O 1
ATOM 1307 N N . ARG A 1 158 ? 6.863 -2.981 16.535 1.00 78.44 158 ARG A N 1
ATOM 1308 C CA . ARG A 1 158 ? 7.074 -3.427 15.147 1.00 78.44 158 ARG A CA 1
ATOM 1309 C C . ARG A 1 158 ? 7.044 -2.254 14.171 1.00 78.44 158 ARG A C 1
ATOM 1311 O O . ARG A 1 158 ? 7.907 -2.172 13.309 1.00 78.44 158 ARG A O 1
ATOM 1318 N N . PHE A 1 159 ? 6.105 -1.327 14.336 1.00 78.69 159 PHE A N 1
ATOM 1319 C CA . PHE A 1 159 ? 6.034 -0.115 13.524 1.00 78.69 159 PHE A CA 1
ATOM 1320 C C . PHE A 1 159 ? 7.291 0.758 13.665 1.00 78.69 159 PHE A C 1
ATOM 1322 O O . PHE A 1 159 ? 7.855 1.164 12.654 1.00 78.69 159 PHE A O 1
ATOM 1329 N N . CYS A 1 160 ? 7.779 0.993 14.887 1.00 81.56 160 CYS A N 1
ATOM 1330 C CA . CYS A 1 160 ? 9.011 1.748 15.135 1.00 81.56 160 CYS A CA 1
ATOM 1331 C C . CYS A 1 160 ? 10.253 1.055 14.564 1.00 81.56 160 CYS A C 1
ATOM 1333 O O . CYS A 1 160 ? 11.082 1.720 13.952 1.00 81.56 160 CYS A O 1
ATOM 1335 N N . VAL A 1 161 ? 10.373 -0.267 14.726 1.00 78.50 161 VAL A N 1
ATOM 1336 C CA . VAL A 1 161 ? 11.475 -1.051 14.147 1.00 78.50 161 VAL A CA 1
ATOM 1337 C C . VAL A 1 161 ? 11.447 -0.954 12.624 1.00 78.50 161 VAL A C 1
ATOM 1339 O O . VAL A 1 161 ? 12.475 -0.673 12.019 1.00 78.50 161 VAL A O 1
ATOM 1342 N N . MET A 1 162 ? 10.275 -1.097 12.001 1.00 75.62 162 MET A N 1
ATOM 1343 C CA . MET A 1 162 ? 10.140 -0.968 10.547 1.00 75.62 162 MET A CA 1
ATOM 1344 C C . MET A 1 162 ? 10.441 0.451 10.054 1.00 75.62 162 MET A C 1
ATOM 1346 O O . MET A 1 162 ? 11.100 0.604 9.032 1.00 75.62 162 MET A O 1
ATOM 1350 N N . LEU A 1 163 ? 10.022 1.489 10.785 1.00 79.81 163 LEU A N 1
ATOM 1351 C CA . LEU A 1 163 ? 10.418 2.875 10.508 1.00 79.81 163 LEU A CA 1
ATOM 1352 C C . LEU A 1 163 ? 11.933 3.069 10.611 1.00 79.81 163 LEU A C 1
ATOM 1354 O O . LEU A 1 163 ? 12.511 3.759 9.778 1.00 79.81 163 LEU A O 1
ATOM 1358 N N . GLY A 1 164 ? 12.571 2.446 11.603 1.00 79.69 164 GLY A N 1
ATOM 1359 C CA . GLY A 1 164 ? 14.024 2.445 11.752 1.00 79.69 164 GLY A CA 1
ATOM 1360 C C . GLY A 1 164 ? 14.724 1.774 10.572 1.00 79.69 164 GLY A C 1
ATOM 1361 O O . GLY A 1 164 ? 15.650 2.354 10.015 1.00 79.69 164 GLY A O 1
ATOM 1362 N N . ILE A 1 165 ? 14.243 0.602 10.137 1.00 77.00 165 ILE A N 1
ATOM 1363 C CA . ILE A 1 165 ? 14.759 -0.111 8.955 1.00 77.00 165 ILE A CA 1
ATOM 1364 C C . ILE A 1 165 ? 14.597 0.748 7.702 1.00 77.00 165 ILE A C 1
ATOM 1366 O O . ILE A 1 165 ? 15.541 0.908 6.942 1.00 77.00 165 ILE A O 1
ATOM 1370 N N . LEU A 1 166 ? 13.425 1.344 7.505 1.00 79.12 166 LEU A N 1
ATOM 1371 C CA . LEU A 1 166 ? 13.141 2.218 6.373 1.00 79.12 166 LEU A CA 1
ATOM 1372 C C . LEU A 1 166 ? 14.045 3.459 6.363 1.00 79.12 166 LEU A C 1
ATOM 1374 O O . LEU A 1 166 ? 14.601 3.803 5.324 1.00 79.12 166 LEU A O 1
ATOM 1378 N N . PHE A 1 167 ? 14.230 4.111 7.512 1.00 82.06 167 PHE A N 1
ATOM 1379 C CA . PHE A 1 167 ? 15.139 5.249 7.638 1.00 82.06 167 PHE A CA 1
ATOM 1380 C C . PHE A 1 167 ? 16.588 4.837 7.366 1.00 82.06 167 PHE A C 1
ATOM 1382 O O . PHE A 1 167 ? 17.307 5.541 6.663 1.00 82.06 167 PHE A O 1
ATOM 1389 N N . TRP A 1 168 ? 16.998 3.669 7.861 1.00 78.62 168 TRP A N 1
ATOM 1390 C CA . TRP A 1 168 ? 18.307 3.096 7.576 1.00 78.62 168 TRP A CA 1
ATOM 1391 C C . TRP A 1 168 ? 18.480 2.780 6.085 1.00 78.62 168 TRP A C 1
ATOM 1393 O O . TRP A 1 168 ? 19.508 3.134 5.524 1.00 78.62 168 TRP A O 1
ATOM 1403 N N . MET A 1 169 ? 17.474 2.215 5.409 1.00 77.44 169 MET A N 1
ATOM 1404 C CA . MET A 1 169 ? 17.503 1.978 3.959 1.00 77.44 169 MET A CA 1
ATOM 1405 C C . MET A 1 169 ? 17.625 3.286 3.171 1.00 77.44 169 MET A C 1
ATOM 1407 O O . MET A 1 169 ? 18.430 3.366 2.249 1.00 77.44 169 MET A O 1
ATOM 1411 N N . ILE A 1 170 ? 16.877 4.325 3.558 1.00 78.19 170 ILE A N 1
ATOM 1412 C CA . ILE A 1 170 ? 16.991 5.661 2.955 1.00 78.19 170 ILE A CA 1
ATOM 1413 C C . ILE A 1 170 ? 18.399 6.223 3.177 1.00 78.19 170 ILE A C 1
ATOM 1415 O O . ILE A 1 170 ? 18.997 6.751 2.246 1.00 78.19 170 ILE A O 1
ATOM 1419 N N . ALA A 1 171 ? 18.952 6.084 4.383 1.00 79.19 171 ALA A N 1
ATOM 1420 C CA . ALA A 1 171 ? 20.297 6.551 4.696 1.00 79.19 171 ALA A CA 1
ATOM 1421 C C . ALA A 1 171 ? 21.365 5.807 3.881 1.00 79.19 171 ALA A C 1
ATOM 1423 O O . ALA A 1 171 ? 22.221 6.455 3.288 1.00 79.19 171 ALA A O 1
ATOM 1424 N N . GLN A 1 172 ? 21.284 4.474 3.787 1.00 73.94 172 GLN A N 1
ATOM 1425 C CA . GLN A 1 172 ? 22.166 3.659 2.943 1.00 73.94 172 GLN A CA 1
ATOM 1426 C C . GLN A 1 172 ? 22.081 4.086 1.479 1.00 73.94 172 GLN A C 1
ATOM 1428 O O . GLN A 1 172 ? 23.104 4.219 0.818 1.00 73.94 172 GLN A O 1
ATOM 1433 N N . PHE A 1 173 ? 20.872 4.364 0.991 1.00 76.31 173 PHE A N 1
ATOM 1434 C CA . PHE A 1 173 ? 20.667 4.823 -0.374 1.00 76.31 173 PHE A CA 1
ATOM 1435 C C . PHE A 1 173 ? 21.295 6.202 -0.621 1.00 76.31 173 PHE A C 1
ATOM 1437 O O . PHE A 1 173 ? 22.009 6.392 -1.601 1.00 76.31 173 PHE A O 1
ATOM 1444 N N . VAL A 1 174 ? 21.068 7.160 0.282 1.00 78.81 174 VAL A N 1
ATOM 1445 C CA . VAL A 1 174 ? 21.649 8.508 0.190 1.00 78.81 174 VAL A CA 1
ATOM 1446 C C . VAL A 1 174 ? 23.172 8.444 0.243 1.00 78.81 174 VAL A C 1
ATOM 1448 O O . VAL A 1 174 ? 23.836 9.069 -0.576 1.00 78.81 174 VAL A O 1
ATOM 1451 N N . VAL A 1 175 ? 23.728 7.662 1.169 1.00 79.81 175 VAL A N 1
ATOM 1452 C CA . VAL A 1 175 ? 25.175 7.459 1.298 1.00 79.81 175 VAL A CA 1
ATOM 1453 C C . VAL A 1 175 ? 25.740 6.811 0.036 1.00 79.81 175 VAL A C 1
ATOM 1455 O O . VAL A 1 175 ? 26.686 7.342 -0.539 1.00 79.81 175 VAL A O 1
ATOM 1458 N N . GLY A 1 176 ? 25.132 5.719 -0.433 1.00 74.19 176 GLY A N 1
ATOM 1459 C CA . GLY A 1 176 ? 25.530 5.029 -1.656 1.00 74.19 176 GLY A CA 1
ATOM 1460 C C . GLY A 1 176 ? 25.532 5.965 -2.856 1.00 74.19 176 GLY A C 1
ATOM 1461 O O . GLY A 1 176 ? 26.538 6.062 -3.545 1.00 74.19 176 GLY A O 1
ATOM 1462 N N . ALA A 1 177 ? 24.470 6.746 -3.043 1.00 71.75 177 ALA A N 1
ATOM 1463 C CA . ALA A 1 177 ? 24.409 7.693 -4.143 1.00 71.75 177 ALA A CA 1
ATOM 1464 C C . ALA A 1 177 ? 25.441 8.823 -4.029 1.00 71.75 177 ALA A C 1
ATOM 1466 O O . ALA A 1 177 ? 26.008 9.207 -5.041 1.00 71.75 177 ALA A O 1
ATOM 1467 N N . ILE A 1 178 ? 25.745 9.327 -2.828 1.00 76.44 178 ILE A N 1
ATOM 1468 C CA . ILE A 1 178 ? 26.817 10.322 -2.636 1.00 76.44 178 ILE A CA 1
ATOM 1469 C C . ILE A 1 178 ? 28.183 9.741 -3.032 1.00 76.44 178 ILE A C 1
ATOM 1471 O O . ILE A 1 178 ? 28.998 10.435 -3.643 1.00 76.44 178 ILE A O 1
ATOM 1475 N N . PHE A 1 179 ? 28.445 8.479 -2.686 1.00 75.88 179 PHE A N 1
ATOM 1476 C CA . PHE A 1 179 ? 29.710 7.819 -3.009 1.00 75.88 179 PHE A CA 1
ATOM 1477 C C . PHE A 1 179 ? 29.819 7.430 -4.489 1.00 75.88 179 PHE A C 1
ATOM 1479 O O . PHE A 1 179 ? 30.885 7.618 -5.070 1.00 75.88 179 PHE A O 1
ATOM 1486 N N . ASP A 1 180 ? 28.732 6.971 -5.109 1.00 68.75 180 ASP A N 1
ATOM 1487 C CA . ASP A 1 180 ? 28.687 6.566 -6.524 1.00 68.75 180 ASP A CA 1
ATOM 1488 C C . ASP A 1 180 ? 28.681 7.777 -7.483 1.00 68.75 180 ASP A C 1
ATOM 1490 O O . ASP A 1 180 ? 29.184 7.723 -8.608 1.00 68.75 180 ASP A O 1
ATOM 1494 N N . TRP A 1 181 ? 28.203 8.929 -6.996 1.00 65.44 181 TRP A N 1
ATOM 1495 C CA . TRP A 1 181 ? 28.246 10.215 -7.698 1.00 65.44 181 TRP A CA 1
ATOM 1496 C C . TRP A 1 181 ? 29.672 10.744 -7.893 1.00 65.44 181 TRP A C 1
ATOM 1498 O O . TRP A 1 181 ? 29.978 11.378 -8.904 1.00 65.44 181 TRP A O 1
ATOM 1508 N N . ARG A 1 182 ? 30.572 10.503 -6.931 1.00 67.75 182 ARG A N 1
ATOM 1509 C CA . ARG A 1 182 ? 31.940 11.050 -6.945 1.00 67.75 182 ARG A CA 1
ATOM 1510 C C . ARG A 1 182 ? 32.757 10.695 -8.198 1.00 67.75 182 ARG A C 1
ATOM 1512 O O . ARG A 1 182 ? 33.344 11.617 -8.759 1.00 67.75 182 ARG A O 1
ATOM 1519 N N . PRO A 1 183 ? 32.834 9.429 -8.646 1.00 64.44 183 PRO A N 1
ATOM 1520 C CA . PRO A 1 183 ? 33.620 9.076 -9.829 1.00 64.44 183 PRO A CA 1
ATOM 1521 C C . PRO A 1 183 ? 33.006 9.579 -11.146 1.00 64.44 183 PRO A C 1
ATOM 1523 O O . PRO A 1 183 ? 33.751 9.906 -12.065 1.00 64.44 183 PRO A O 1
ATOM 1526 N N . HIS A 1 184 ? 31.679 9.719 -11.234 1.00 60.94 184 HIS A N 1
ATOM 1527 C CA . HIS A 1 184 ? 30.994 10.185 -12.451 1.00 60.94 184 HIS A CA 1
ATOM 1528 C C . HIS A 1 184 ? 31.123 11.698 -12.690 1.00 60.94 184 HIS A C 1
ATOM 1530 O O . HIS A 1 184 ? 30.996 12.153 -13.819 1.00 60.94 184 HIS A O 1
ATOM 1536 N N . MET A 1 185 ? 31.434 12.484 -11.653 1.00 58.75 185 MET A N 1
ATOM 1537 C CA . MET A 1 185 ? 31.735 13.919 -11.785 1.00 58.75 185 MET A CA 1
ATOM 1538 C C . MET A 1 185 ? 33.092 14.205 -12.440 1.00 58.75 185 MET A C 1
ATOM 1540 O O . MET A 1 185 ? 33.352 15.345 -12.818 1.00 58.75 185 MET A O 1
ATOM 1544 N N . ALA A 1 186 ? 33.976 13.207 -12.524 1.00 66.50 186 ALA A N 1
ATOM 1545 C CA . ALA A 1 186 ? 35.333 13.397 -13.026 1.00 66.50 186 ALA A CA 1
ATOM 1546 C C . ALA A 1 186 ? 35.431 13.324 -14.560 1.00 66.50 186 ALA A C 1
ATOM 1548 O O . ALA A 1 186 ? 36.374 13.878 -15.116 1.00 66.50 186 ALA A O 1
ATOM 1549 N N . ASN A 1 187 ? 34.463 12.695 -15.238 1.00 58.44 187 ASN A N 1
ATOM 1550 C CA . ASN A 1 187 ? 34.468 12.507 -16.688 1.00 58.44 187 ASN A CA 1
ATOM 1551 C C . ASN A 1 187 ? 33.147 12.997 -17.308 1.00 58.44 187 ASN A C 1
ATOM 1553 O O . ASN A 1 187 ? 32.102 12.406 -17.075 1.00 58.44 187 ASN A O 1
ATOM 1557 N N . GLU A 1 188 ? 33.248 14.043 -18.133 1.00 64.12 188 GLU A N 1
ATOM 1558 C CA . GLU A 1 188 ? 32.250 14.572 -19.080 1.00 64.12 188 GLU A CA 1
ATOM 1559 C C . GLU A 1 188 ? 30.862 15.016 -18.555 1.00 64.12 188 GLU A C 1
ATOM 1561 O O . GLU A 1 188 ? 30.120 14.315 -17.872 1.00 64.12 188 GLU A O 1
ATOM 1566 N N . GLU A 1 189 ? 30.445 16.201 -19.013 1.00 70.69 189 GLU A N 1
ATOM 1567 C CA . GLU A 1 189 ? 29.190 16.901 -18.686 1.00 70.69 189 GLU A CA 1
ATOM 1568 C C . GLU A 1 189 ? 27.911 16.063 -18.923 1.00 70.69 189 GLU A C 1
ATOM 1570 O O . GLU A 1 189 ? 26.893 16.264 -18.258 1.00 70.69 189 GLU A O 1
ATOM 1575 N N . LYS A 1 190 ? 27.959 15.077 -19.833 1.00 66.19 190 LYS A N 1
ATOM 1576 C CA . LYS A 1 190 ? 26.832 14.173 -20.125 1.00 66.19 190 LYS A CA 1
ATOM 1577 C C . LYS A 1 190 ? 26.496 13.225 -18.971 1.00 66.19 190 LYS A C 1
ATOM 1579 O O . LYS A 1 190 ? 25.315 12.967 -18.739 1.00 66.19 190 LYS A O 1
ATOM 1584 N N . HIS A 1 191 ? 27.485 12.754 -18.213 1.00 66.06 191 HIS A N 1
ATOM 1585 C CA . HIS A 1 191 ? 27.248 11.813 -17.111 1.00 66.06 191 HIS A CA 1
ATOM 1586 C C . HIS A 1 191 ? 26.659 12.488 -15.864 1.00 66.06 191 HIS A C 1
ATOM 1588 O O . HIS A 1 191 ? 25.992 11.836 -15.057 1.00 66.06 191 HIS A O 1
ATOM 1594 N N . PHE A 1 192 ? 26.817 13.810 -15.738 1.00 68.19 192 PHE A N 1
ATOM 1595 C CA . PHE A 1 192 ? 26.238 14.586 -14.642 1.00 68.19 192 PHE A CA 1
ATOM 1596 C C . PHE A 1 192 ? 24.705 14.552 -14.642 1.00 68.19 192 PHE A C 1
ATOM 1598 O O . PHE A 1 192 ? 24.070 14.342 -13.604 1.00 68.19 192 PHE A O 1
ATOM 1605 N N . VAL A 1 193 ? 24.098 14.733 -15.818 1.00 71.56 193 VAL A N 1
ATOM 1606 C CA . VAL A 1 193 ? 22.638 14.784 -15.954 1.00 71.56 193 VAL A CA 1
ATOM 1607 C C . VAL A 1 193 ? 22.025 13.426 -15.610 1.00 71.56 193 VAL A C 1
ATOM 1609 O O . VAL A 1 193 ? 21.086 13.375 -14.817 1.00 71.56 193 VAL A O 1
ATOM 1612 N N . GLU A 1 194 ? 22.590 12.327 -16.110 1.00 71.06 194 GLU A N 1
ATOM 1613 C CA . GLU A 1 194 ? 22.096 10.971 -15.831 1.00 71.06 194 GLU A CA 1
ATOM 1614 C C . GLU A 1 194 ? 22.230 10.593 -14.347 1.00 71.06 194 GLU A C 1
ATOM 1616 O O . GLU A 1 194 ? 21.262 10.127 -13.737 1.00 71.06 194 GLU A O 1
ATOM 1621 N N . GLY A 1 195 ? 23.382 10.874 -13.723 1.00 70.19 195 GLY A N 1
ATOM 1622 C CA . GLY A 1 195 ? 23.600 10.612 -12.295 1.00 70.19 195 GLY A CA 1
ATOM 1623 C C . GLY A 1 195 ? 22.627 11.385 -11.398 1.00 70.19 195 GLY A C 1
ATOM 1624 O O . GLY A 1 195 ? 22.030 10.821 -10.474 1.00 70.19 195 GLY A O 1
ATOM 1625 N N . SER A 1 196 ? 22.380 12.659 -11.725 1.00 70.75 196 SER A N 1
ATOM 1626 C CA . SER A 1 196 ? 21.417 13.495 -11.000 1.00 70.75 196 SER A CA 1
ATOM 1627 C C . SER A 1 196 ? 19.988 12.962 -11.066 1.00 70.75 196 SER A C 1
ATOM 1629 O O . SER A 1 196 ? 19.280 12.946 -10.055 1.00 70.75 196 SER A O 1
ATOM 1631 N N . GLN A 1 197 ? 19.578 12.444 -12.223 1.00 70.56 197 GLN A N 1
ATOM 1632 C CA . GLN A 1 197 ? 18.241 11.895 -12.416 1.00 70.56 197 GLN A CA 1
ATOM 1633 C C . GLN A 1 197 ? 18.036 10.599 -11.631 1.00 70.56 197 GLN A C 1
ATOM 1635 O O . GLN A 1 197 ? 16.999 10.439 -10.982 1.00 70.56 197 GLN A O 1
ATOM 1640 N N . ILE A 1 198 ? 19.022 9.697 -11.631 1.00 71.19 198 ILE A N 1
ATOM 1641 C CA . ILE A 1 198 ? 18.951 8.430 -10.887 1.00 71.19 198 ILE A CA 1
ATOM 1642 C C . ILE A 1 198 ? 18.817 8.696 -9.384 1.00 71.19 198 ILE A C 1
ATOM 1644 O O . ILE A 1 198 ? 17.974 8.078 -8.719 1.00 71.19 198 ILE A O 1
ATOM 1648 N N . PHE A 1 199 ? 19.593 9.646 -8.855 1.00 73.31 199 PHE A N 1
ATOM 1649 C CA . PHE A 1 199 ? 19.526 10.030 -7.447 1.00 73.31 199 PHE A CA 1
ATOM 1650 C C . PHE A 1 199 ? 18.154 10.592 -7.073 1.00 73.31 199 PHE A C 1
ATOM 1652 O O . PHE A 1 199 ? 17.503 10.088 -6.153 1.00 73.31 199 PHE A O 1
ATOM 1659 N N . VAL A 1 200 ? 17.693 11.607 -7.811 1.00 73.81 200 VAL A N 1
ATOM 1660 C CA . VAL A 1 200 ? 16.414 12.276 -7.549 1.00 73.81 200 VAL A CA 1
ATOM 1661 C C . VAL A 1 200 ? 15.262 11.274 -7.625 1.00 73.81 200 VAL A C 1
ATOM 1663 O O . VAL A 1 200 ? 14.443 11.210 -6.705 1.00 73.81 200 VAL A O 1
ATOM 1666 N N . ARG A 1 201 ? 15.229 10.430 -8.664 1.00 71.56 201 ARG A N 1
ATOM 1667 C CA . ARG A 1 201 ? 14.203 9.391 -8.842 1.00 71.56 201 ARG A CA 1
ATOM 1668 C C . ARG A 1 201 ? 14.138 8.461 -7.639 1.00 71.56 201 ARG A C 1
ATOM 1670 O O . ARG A 1 201 ? 13.069 8.249 -7.067 1.00 71.56 201 ARG A O 1
ATOM 1677 N N . SER A 1 202 ? 15.280 7.927 -7.236 1.00 71.00 202 SER A N 1
ATOM 1678 C CA . SER A 1 202 ? 15.346 6.925 -6.178 1.00 71.00 202 SER A CA 1
ATOM 1679 C C . SER A 1 202 ? 15.040 7.505 -4.794 1.00 71.00 202 SER A C 1
ATOM 1681 O O . SER A 1 202 ? 14.384 6.854 -3.975 1.00 71.00 202 SER A O 1
ATOM 1683 N N .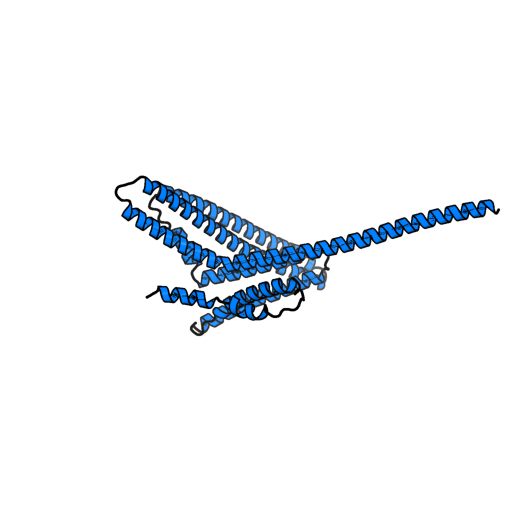 PHE A 1 203 ? 15.431 8.758 -4.548 1.00 75.94 203 PHE A N 1
ATOM 1684 C CA . PHE A 1 203 ? 15.074 9.490 -3.335 1.00 75.94 203 PHE A CA 1
ATOM 1685 C C . PHE A 1 203 ? 13.555 9.653 -3.201 1.00 75.94 203 PHE A C 1
ATOM 1687 O O . PHE A 1 203 ? 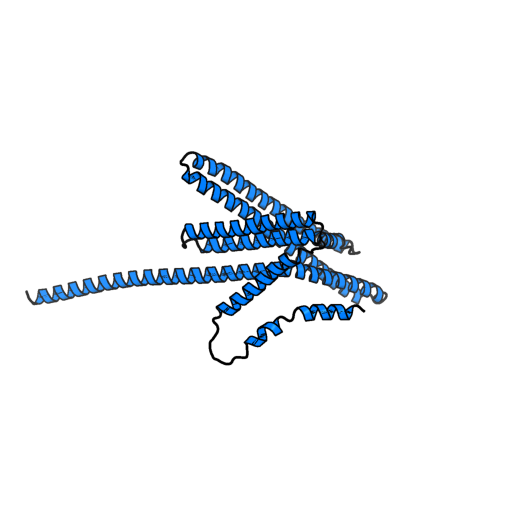12.968 9.255 -2.190 1.00 75.94 203 PHE A O 1
ATOM 1694 N N . PHE A 1 204 ? 12.896 10.166 -4.244 1.00 73.38 204 PHE A N 1
ATOM 1695 C CA . PHE A 1 204 ? 11.442 10.329 -4.245 1.00 73.38 204 PHE A CA 1
ATOM 1696 C C . PHE A 1 204 ? 10.707 8.993 -4.127 1.00 73.38 204 PHE A C 1
ATOM 1698 O O . PHE A 1 204 ? 9.735 8.911 -3.379 1.00 73.38 204 PHE A O 1
ATOM 1705 N N . CYS A 1 205 ? 11.204 7.931 -4.764 1.00 71.00 205 CYS A N 1
ATOM 1706 C CA . CYS A 1 205 ? 10.619 6.593 -4.638 1.00 71.00 205 CYS A CA 1
ATOM 1707 C C . CYS A 1 205 ? 10.716 6.037 -3.226 1.00 71.00 205 CYS A C 1
ATOM 1709 O O . CYS A 1 205 ? 9.776 5.415 -2.738 1.00 71.00 205 CYS A O 1
ATOM 1711 N N . SER A 1 206 ? 11.825 6.298 -2.539 1.00 72.88 206 SER A N 1
ATOM 1712 C CA . SER A 1 206 ? 11.999 5.863 -1.156 1.00 72.88 206 SER A CA 1
ATOM 1713 C C . SER A 1 206 ? 11.036 6.595 -0.215 1.00 72.88 206 SER A C 1
ATOM 1715 O O . SER A 1 206 ? 10.421 5.970 0.649 1.00 72.88 206 SER A O 1
ATOM 1717 N N . ILE A 1 207 ? 10.826 7.902 -0.419 1.00 75.75 207 ILE A N 1
ATOM 1718 C CA . ILE A 1 207 ? 9.821 8.686 0.321 1.00 75.75 207 ILE A CA 1
ATOM 1719 C C . ILE A 1 207 ? 8.404 8.202 0.008 1.00 75.75 207 ILE A C 1
ATOM 1721 O O . ILE A 1 207 ? 7.574 8.053 0.906 1.00 75.75 207 ILE A O 1
ATOM 1725 N N . ALA A 1 208 ? 8.116 7.954 -1.264 1.00 72.62 208 ALA A N 1
ATOM 1726 C CA . ALA A 1 208 ? 6.839 7.436 -1.717 1.00 72.62 208 ALA A CA 1
ATOM 1727 C C . ALA A 1 208 ? 6.538 6.086 -1.037 1.00 72.62 208 ALA A C 1
ATOM 1729 O O . ALA A 1 208 ? 5.506 5.922 -0.377 1.00 72.62 208 ALA A O 1
ATOM 1730 N N . PHE A 1 209 ? 7.484 5.152 -1.099 1.00 73.25 209 PHE A N 1
ATOM 1731 C CA . PHE A 1 209 ? 7.387 3.852 -0.447 1.00 73.25 209 PHE A CA 1
ATOM 1732 C C . PHE A 1 209 ? 7.192 3.983 1.068 1.00 73.25 209 PHE A C 1
ATOM 1734 O O . PHE A 1 209 ? 6.297 3.353 1.633 1.00 73.25 209 PHE A O 1
ATOM 1741 N N . ALA A 1 210 ? 7.951 4.870 1.717 1.00 75.88 210 ALA A N 1
ATOM 1742 C CA . ALA A 1 210 ? 7.806 5.188 3.133 1.00 75.88 210 ALA A CA 1
ATOM 1743 C C . ALA A 1 210 ? 6.379 5.628 3.493 1.00 75.88 210 ALA A C 1
ATOM 1745 O O . ALA A 1 210 ? 5.769 5.098 4.425 1.00 75.88 210 ALA A O 1
ATOM 1746 N N . LEU A 1 211 ? 5.821 6.577 2.738 1.00 75.56 211 LEU A N 1
ATOM 1747 C CA . LEU A 1 211 ? 4.468 7.092 2.953 1.00 75.56 211 LEU A CA 1
ATOM 1748 C C . LEU A 1 211 ? 3.407 6.012 2.749 1.00 75.56 211 LEU A C 1
ATOM 1750 O O . LEU A 1 211 ? 2.501 5.876 3.577 1.00 75.56 211 LEU A O 1
ATOM 1754 N N . HIS A 1 212 ? 3.529 5.228 1.677 1.00 78.06 212 HIS A N 1
ATOM 1755 C CA . HIS A 1 212 ? 2.637 4.105 1.410 1.00 78.06 212 HIS A CA 1
ATOM 1756 C C . HIS A 1 212 ? 2.632 3.108 2.566 1.00 78.06 212 HIS A C 1
ATOM 1758 O O . HIS A 1 212 ? 1.580 2.729 3.090 1.00 78.06 212 HIS A O 1
ATOM 1764 N N . TYR A 1 213 ? 3.829 2.748 3.014 1.00 77.50 213 TYR A N 1
ATOM 1765 C CA . TYR A 1 213 ? 4.040 1.796 4.085 1.00 77.50 213 TYR A CA 1
ATOM 1766 C C . TYR A 1 213 ? 3.430 2.266 5.409 1.00 77.50 213 TYR A C 1
ATOM 1768 O O . TYR A 1 213 ? 2.738 1.493 6.078 1.00 77.50 213 TYR A O 1
ATOM 1776 N N . ILE A 1 214 ? 3.620 3.542 5.764 1.00 78.75 214 ILE A N 1
ATOM 1777 C CA . ILE A 1 214 ? 3.020 4.156 6.957 1.00 78.75 214 ILE A CA 1
ATOM 1778 C C . ILE A 1 214 ? 1.492 4.071 6.900 1.00 78.75 214 ILE A C 1
ATOM 1780 O O . ILE A 1 214 ? 0.862 3.696 7.891 1.00 78.75 214 ILE A O 1
ATOM 1784 N N . VAL A 1 215 ? 0.883 4.379 5.751 1.00 79.50 215 VAL A N 1
ATOM 1785 C CA . VAL A 1 215 ? -0.577 4.304 5.583 1.00 79.50 215 VAL A CA 1
ATOM 1786 C C . VAL A 1 215 ? -1.090 2.878 5.721 1.00 79.50 215 VAL A C 1
ATOM 1788 O O . VAL A 1 215 ? -2.066 2.656 6.442 1.00 79.50 215 VAL A O 1
ATOM 1791 N N . MET A 1 216 ? -0.425 1.911 5.090 1.00 77.81 216 MET A N 1
ATOM 1792 C CA . MET A 1 216 ? -0.787 0.500 5.218 1.00 77.81 216 MET A CA 1
ATOM 1793 C C . MET A 1 216 ? -0.646 0.003 6.657 1.00 77.81 216 MET A C 1
ATOM 1795 O O . MET A 1 216 ? -1.510 -0.717 7.151 1.00 77.81 216 MET A O 1
ATOM 1799 N N . HIS A 1 217 ? 0.382 0.444 7.378 1.00 79.31 217 HIS A N 1
ATOM 1800 C CA . HIS A 1 217 ? 0.540 0.090 8.786 1.00 79.31 217 HIS A CA 1
ATOM 1801 C C . HIS A 1 217 ? -0.558 0.686 9.644 1.00 79.31 217 HIS A C 1
ATOM 1803 O O . HIS A 1 217 ? -1.176 -0.041 10.415 1.00 79.31 217 HIS A O 1
ATOM 1809 N N . LEU A 1 218 ? -0.853 1.977 9.481 1.00 78.44 218 LEU A N 1
ATOM 1810 C CA . LEU A 1 218 ? -1.971 2.617 10.171 1.00 78.44 218 LEU A CA 1
ATOM 1811 C C . LEU A 1 218 ? -3.273 1.852 9.924 1.00 78.44 218 LEU A C 1
ATOM 1813 O O . LEU A 1 218 ? -3.991 1.569 10.880 1.00 78.44 218 LEU A O 1
ATOM 1817 N N . TYR A 1 219 ? -3.539 1.454 8.678 1.00 81.19 219 TYR A N 1
ATOM 1818 C CA . TYR A 1 219 ? -4.690 0.622 8.336 1.00 81.19 219 TYR A CA 1
ATOM 1819 C C . TYR A 1 219 ? -4.705 -0.702 9.109 1.00 81.19 219 TYR A C 1
ATOM 1821 O O . TYR A 1 219 ? -5.693 -1.009 9.774 1.00 81.19 219 TYR A O 1
ATOM 1829 N N . VAL A 1 220 ? -3.608 -1.464 9.074 1.00 79.69 220 VAL A N 1
ATOM 1830 C CA . VAL A 1 220 ? -3.500 -2.763 9.757 1.00 79.69 220 VAL A CA 1
ATOM 1831 C C . VAL A 1 220 ? -3.648 -2.608 11.270 1.00 79.69 220 VAL A C 1
ATOM 1833 O O . VAL A 1 220 ? -4.369 -3.388 11.894 1.00 79.69 220 VAL A O 1
ATOM 1836 N N . MET A 1 221 ? -3.030 -1.587 11.871 1.00 77.56 221 MET A N 1
ATOM 1837 C CA . MET A 1 221 ? -3.186 -1.286 13.297 1.00 77.56 221 MET A CA 1
ATOM 1838 C C . MET A 1 221 ? -4.651 -1.028 13.650 1.00 77.56 221 MET A C 1
ATOM 1840 O O . MET A 1 221 ? -5.156 -1.547 14.643 1.00 77.56 221 MET A O 1
ATOM 1844 N N . LEU A 1 222 ? -5.343 -0.249 12.819 1.00 76.56 222 LEU A N 1
ATOM 1845 C CA . LEU A 1 222 ? -6.739 0.124 13.023 1.00 76.56 222 LEU A CA 1
ATOM 1846 C C . LEU A 1 222 ? -7.686 -1.060 12.853 1.00 76.56 222 LEU A C 1
ATOM 1848 O O . LEU A 1 222 ? -8.543 -1.279 13.707 1.00 76.56 222 LEU A O 1
ATOM 1852 N N . ALA A 1 223 ? -7.494 -1.857 11.806 1.00 78.81 223 ALA A N 1
ATOM 1853 C CA . ALA A 1 223 ? -8.246 -3.087 11.588 1.00 78.81 223 ALA A CA 1
ATOM 1854 C C . ALA A 1 223 ? -8.040 -4.079 12.745 1.00 78.81 223 ALA A C 1
ATOM 1856 O O . ALA A 1 223 ? -9.000 -4.662 13.248 1.00 78.81 223 ALA A O 1
ATOM 1857 N N . THR A 1 224 ? -6.802 -4.206 13.230 1.00 78.06 224 THR A N 1
ATOM 1858 C CA . THR A 1 224 ? -6.475 -5.051 14.386 1.00 78.06 224 THR A CA 1
ATOM 1859 C C . THR A 1 224 ? -7.154 -4.536 15.656 1.00 78.06 224 THR A C 1
ATOM 1861 O O . THR A 1 224 ? -7.754 -5.320 16.385 1.00 78.06 224 THR A O 1
ATOM 1864 N N . GLY A 1 225 ? -7.124 -3.225 15.914 1.00 76.88 225 GLY A N 1
ATOM 1865 C CA . GLY A 1 225 ? -7.811 -2.616 17.059 1.00 76.88 225 GLY A CA 1
ATOM 1866 C C . GLY A 1 225 ? -9.319 -2.873 17.045 1.00 76.88 225 GLY A C 1
ATOM 1867 O O . GLY A 1 225 ? -9.885 -3.301 18.049 1.00 76.88 225 GLY A O 1
ATOM 1868 N N . VAL A 1 226 ? -9.952 -2.700 15.882 1.00 77.44 226 VAL A N 1
ATOM 1869 C CA . VAL A 1 226 ? -11.370 -3.022 15.662 1.00 77.44 226 VAL A CA 1
ATOM 1870 C C . VAL A 1 226 ? -11.666 -4.492 15.958 1.00 77.44 226 VAL A C 1
ATOM 1872 O O . VAL A 1 226 ? -12.638 -4.793 16.649 1.00 77.44 226 VAL A O 1
ATOM 1875 N N . PHE A 1 227 ? -10.830 -5.406 15.464 1.00 81.25 227 PHE A N 1
ATOM 1876 C CA . PHE A 1 227 ? -10.988 -6.839 15.699 1.00 81.25 227 PHE A CA 1
ATOM 1877 C C . PHE A 1 227 ? -10.943 -7.185 17.195 1.00 81.25 227 PHE A C 1
ATOM 1879 O O . PHE A 1 227 ? -11.791 -7.934 17.685 1.00 81.25 227 PHE A O 1
ATOM 1886 N N . TRP A 1 228 ? -9.999 -6.608 17.943 1.00 78.75 228 TRP A N 1
ATOM 1887 C CA . TRP A 1 228 ? -9.894 -6.838 19.387 1.00 78.75 228 TRP A CA 1
ATOM 1888 C C . TRP A 1 228 ? -11.078 -6.275 20.170 1.00 78.75 228 TRP A C 1
ATOM 1890 O O . TRP A 1 228 ? -11.568 -6.952 21.071 1.00 78.75 228 TRP A O 1
ATOM 1900 N N . GLU A 1 229 ? -11.585 -5.095 19.813 1.00 76.81 229 GLU A N 1
ATOM 1901 C CA . GLU A 1 229 ? -12.808 -4.550 20.420 1.00 76.81 229 GLU A CA 1
ATOM 1902 C C . GLU A 1 229 ? -14.034 -5.424 20.123 1.00 76.81 229 GLU A C 1
ATOM 1904 O O . GLU A 1 229 ? -14.854 -5.657 21.011 1.00 76.81 229 GLU A O 1
ATOM 1909 N N . MET A 1 230 ? -14.139 -5.984 18.914 1.00 80.12 230 MET A N 1
ATOM 1910 C CA . MET A 1 230 ? -15.210 -6.928 18.579 1.00 80.12 230 MET A CA 1
ATOM 1911 C C . MET A 1 230 ? -15.110 -8.209 19.419 1.00 80.12 230 MET A C 1
ATOM 1913 O O . MET A 1 230 ? -16.110 -8.699 19.943 1.00 80.12 230 MET A O 1
ATOM 1917 N N . LYS A 1 231 ? -13.893 -8.728 19.617 1.00 81.69 231 LYS A N 1
ATOM 1918 C CA . LYS A 1 231 ? -13.649 -9.887 20.485 1.00 81.69 231 LYS A CA 1
ATOM 1919 C C . LYS A 1 231 ? -13.993 -9.584 21.949 1.00 81.69 231 LYS A C 1
ATOM 1921 O O . LYS A 1 231 ? -14.617 -10.416 22.604 1.00 81.69 231 LYS A O 1
ATOM 1926 N N . ALA A 1 232 ? -13.643 -8.392 22.437 1.00 77.25 232 ALA A N 1
ATOM 1927 C CA . ALA A 1 232 ? -1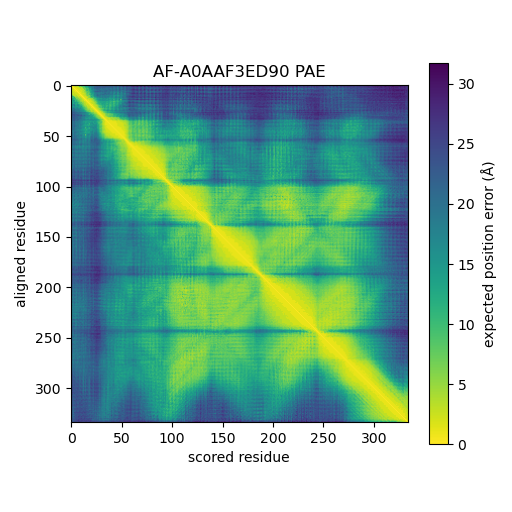4.012 -7.903 23.769 1.00 77.25 232 ALA A CA 1
ATOM 1928 C C . ALA A 1 232 ? -15.527 -7.886 23.961 1.00 77.25 232 ALA A C 1
ATOM 1930 O O . ALA A 1 232 ? -16.050 -8.325 24.982 1.00 77.25 232 ALA A O 1
ATOM 1931 N N . PHE A 1 233 ? -16.224 -7.357 22.958 1.00 81.12 233 PHE A N 1
ATOM 1932 C CA . PHE A 1 233 ? -17.669 -7.242 22.940 1.00 81.12 233 PHE A CA 1
ATOM 1933 C C . PHE A 1 233 ? -18.344 -8.613 22.986 1.00 81.12 233 PHE A C 1
ATOM 1935 O O . PHE A 1 233 ? -19.194 -8.836 23.846 1.00 81.12 233 PHE A O 1
ATOM 1942 N N . ASN A 1 234 ? -17.910 -9.551 22.142 1.00 83.94 234 ASN A N 1
ATOM 1943 C CA . ASN A 1 234 ? -18.430 -10.920 22.142 1.00 83.94 234 ASN A CA 1
ATOM 1944 C C . ASN A 1 234 ? -18.202 -11.617 23.489 1.00 83.94 234 ASN A C 1
ATOM 1946 O O . ASN A 1 234 ? -19.086 -12.308 23.986 1.00 83.94 234 ASN A O 1
ATOM 1950 N N . TRP A 1 235 ? -17.041 -11.396 24.110 1.00 84.69 235 TRP A N 1
ATOM 1951 C CA . TRP A 1 235 ? -16.752 -11.927 25.439 1.00 84.69 235 TRP A CA 1
ATOM 1952 C C . TRP A 1 235 ? -17.662 -11.328 26.525 1.00 84.69 235 TRP A C 1
ATOM 1954 O O . TRP A 1 235 ? -18.179 -12.065 27.361 1.00 84.69 235 TRP A O 1
ATOM 1964 N N . MET A 1 236 ? -17.916 -10.013 26.497 1.00 81.56 236 MET A N 1
ATOM 1965 C CA . MET A 1 236 ? -18.850 -9.368 27.433 1.00 81.56 236 MET A CA 1
ATOM 1966 C C . MET A 1 236 ? -20.283 -9.876 27.257 1.00 81.56 236 MET A C 1
ATOM 1968 O O . MET A 1 236 ? -20.962 -10.107 28.251 1.00 81.56 236 MET A O 1
ATOM 1972 N N . LEU A 1 237 ? -20.736 -10.076 26.015 1.00 84.38 237 LEU A N 1
ATOM 1973 C CA . LEU A 1 237 ? -22.051 -10.659 25.740 1.00 84.38 237 LEU A CA 1
ATOM 1974 C C . LEU A 1 237 ? -22.176 -12.083 26.285 1.00 84.38 237 LEU A C 1
ATOM 1976 O O . LEU A 1 237 ? -23.202 -12.409 26.874 1.00 84.38 237 LEU A O 1
ATOM 1980 N N . ALA A 1 238 ? -21.133 -12.905 26.127 1.00 86.25 238 ALA A N 1
ATOM 1981 C CA . ALA A 1 238 ? -21.114 -14.255 26.680 1.00 86.25 238 ALA A CA 1
ATOM 1982 C C . ALA A 1 238 ? -21.255 -14.222 28.209 1.00 86.25 238 ALA A C 1
ATOM 1984 O O . ALA A 1 238 ? -22.126 -14.889 28.758 1.00 86.25 238 ALA A O 1
ATOM 1985 N N . LYS A 1 239 ? -20.486 -13.362 28.888 1.00 85.50 239 LYS A N 1
ATOM 1986 C CA . LYS A 1 239 ? -20.554 -13.228 30.350 1.00 85.50 239 LYS A CA 1
ATOM 1987 C C . LYS A 1 239 ? -21.905 -12.690 30.841 1.00 85.50 239 LYS A C 1
ATOM 1989 O O . LYS A 1 239 ? -22.404 -13.123 31.873 1.00 85.50 239 LYS A O 1
ATOM 1994 N N . LEU A 1 240 ? -22.519 -11.769 30.097 1.00 85.44 240 LEU A N 1
ATOM 1995 C CA . LEU A 1 240 ? -23.846 -11.244 30.427 1.00 85.44 240 LEU A CA 1
ATOM 1996 C C . LEU A 1 240 ? -24.943 -12.307 30.377 1.00 85.44 240 LEU A C 1
ATOM 1998 O O . LEU A 1 240 ? -25.961 -12.140 31.040 1.00 85.44 240 LEU A O 1
ATOM 2002 N N . SER A 1 241 ? -24.756 -13.385 29.613 1.00 82.56 241 SER A N 1
ATOM 2003 C CA . SER A 1 241 ? -25.717 -14.489 29.603 1.00 82.56 241 SER A CA 1
ATOM 2004 C C . SER A 1 241 ? -25.744 -15.274 30.923 1.00 82.56 241 SER A C 1
ATOM 2006 O O . SER A 1 241 ? -26.773 -15.865 31.249 1.00 82.56 241 SER A O 1
ATOM 2008 N N . ASP A 1 242 ? -24.669 -15.200 31.717 1.00 85.56 242 ASP A N 1
ATOM 2009 C CA . ASP A 1 242 ? -24.522 -15.948 32.969 1.00 85.56 242 ASP A CA 1
ATOM 2010 C C . ASP A 1 242 ? -25.067 -15.186 34.200 1.00 85.56 242 ASP A C 1
ATOM 2012 O O . ASP A 1 242 ? -25.508 -15.800 35.174 1.00 85.56 242 ASP A O 1
ATOM 2016 N N . GLU A 1 243 ? -25.090 -13.846 34.181 1.00 80.50 243 GLU A N 1
ATOM 2017 C CA . GLU A 1 243 ? -25.470 -13.004 35.331 1.00 80.50 243 GLU A CA 1
ATOM 2018 C C . GLU A 1 243 ? -26.931 -12.496 35.225 1.00 80.50 243 GLU A C 1
ATOM 2020 O O . GLU A 1 243 ? -27.235 -11.519 34.542 1.00 80.50 243 GLU A O 1
ATOM 2025 N N . LYS A 1 244 ? -27.871 -13.141 35.938 1.00 79.44 244 LYS A N 1
ATOM 2026 C CA . LYS A 1 244 ? -29.324 -12.856 35.835 1.00 79.44 244 LYS A CA 1
ATOM 2027 C C . LYS A 1 244 ? -29.801 -11.535 36.459 1.00 79.44 244 LYS A C 1
ATOM 2029 O O . LYS A 1 244 ? -30.862 -11.052 36.069 1.00 79.44 244 LYS A O 1
ATOM 2034 N N . HIS A 1 245 ? -29.090 -10.968 37.438 1.00 66.75 245 HIS A N 1
ATOM 2035 C CA . HIS A 1 245 ? -29.712 -9.991 38.349 1.00 66.75 245 HIS A CA 1
ATOM 2036 C C . HIS A 1 245 ? -29.543 -8.505 37.984 1.00 66.75 245 HIS A C 1
ATOM 2038 O O . HIS A 1 245 ? -30.341 -7.702 38.460 1.00 66.75 245 HIS A O 1
ATOM 2044 N N . ASP A 1 246 ? -28.604 -8.141 37.100 1.00 78.00 246 ASP A N 1
ATOM 2045 C CA . ASP A 1 246 ? -28.379 -6.736 36.683 1.00 78.00 246 ASP A CA 1
ATOM 2046 C C . ASP A 1 246 ? -28.240 -6.555 35.153 1.00 78.00 246 ASP A C 1
ATOM 2048 O O . ASP A 1 246 ? -27.724 -5.570 34.619 1.00 78.00 246 ASP A O 1
ATOM 2052 N N . PHE A 1 247 ? -28.764 -7.535 34.412 1.00 82.44 247 PHE A N 1
ATOM 2053 C CA . PHE A 1 247 ? -28.599 -7.686 32.966 1.00 82.44 247 PHE A CA 1
ATOM 2054 C C . PHE A 1 247 ? -28.967 -6.432 32.157 1.00 82.44 247 PHE A C 1
ATOM 2056 O O . PHE A 1 247 ? -28.299 -6.096 31.180 1.00 82.44 247 PHE A O 1
ATOM 2063 N N . LYS A 1 248 ? -30.021 -5.703 32.550 1.00 81.75 248 LYS A N 1
ATOM 2064 C CA . LYS A 1 248 ? -30.538 -4.566 31.765 1.00 81.75 248 LYS A CA 1
ATOM 2065 C C . LYS A 1 248 ? -29.578 -3.376 31.724 1.00 81.75 248 LYS A C 1
ATOM 2067 O O . LYS A 1 248 ? -29.448 -2.753 30.667 1.00 81.75 248 LYS A O 1
ATOM 2072 N N . VAL A 1 249 ? -28.934 -3.039 32.844 1.00 81.62 249 VAL A N 1
ATOM 2073 C CA . VAL A 1 249 ? -28.025 -1.882 32.919 1.00 81.62 249 VAL A CA 1
ATOM 2074 C C . VAL A 1 249 ? -26.754 -2.184 32.132 1.00 81.62 249 VAL A C 1
ATOM 2076 O O . VAL A 1 249 ? -26.378 -1.410 31.246 1.00 81.62 249 VAL A O 1
ATOM 2079 N N . SER A 1 250 ? -26.165 -3.358 32.359 1.00 81.00 250 SER A N 1
ATOM 2080 C CA . SER A 1 250 ? -24.948 -3.788 31.672 1.00 81.00 250 SER A CA 1
ATOM 2081 C C . SER A 1 250 ? -25.164 -4.019 30.172 1.00 81.00 250 SER A C 1
ATOM 2083 O O . SER A 1 250 ? -24.318 -3.633 29.363 1.00 81.00 250 SER A O 1
ATOM 2085 N N . LEU A 1 251 ? -26.322 -4.549 29.756 1.00 85.38 251 LEU A N 1
ATOM 2086 C CA . LEU A 1 251 ? -26.653 -4.706 28.337 1.00 85.38 251 LEU A CA 1
ATOM 2087 C C . LEU A 1 251 ? -26.752 -3.351 27.623 1.00 85.38 251 LEU A C 1
ATOM 2089 O O . LEU A 1 251 ? -26.236 -3.198 26.514 1.00 85.38 251 LEU A O 1
ATOM 2093 N N . LYS A 1 252 ? -27.379 -2.347 28.250 1.00 87.31 252 LYS A N 1
ATOM 2094 C CA . LYS A 1 252 ? -27.493 -0.999 27.671 1.00 87.31 252 LYS A CA 1
ATOM 2095 C C . LYS A 1 252 ? -26.117 -0.379 27.430 1.00 87.31 252 LYS A C 1
ATOM 2097 O O . LYS A 1 252 ? -25.889 0.211 26.371 1.00 87.31 252 LYS A O 1
ATOM 2102 N N . GLU A 1 253 ? -25.200 -0.512 28.383 1.00 83.69 253 GLU A N 1
ATOM 2103 C CA . GLU A 1 253 ? -23.836 -0.001 28.243 1.00 83.69 253 GLU A CA 1
ATOM 2104 C C . GLU A 1 253 ? -23.067 -0.719 27.126 1.00 83.69 253 GLU A C 1
ATOM 2106 O O . GLU A 1 253 ? -22.443 -0.068 26.280 1.00 83.69 253 GLU A O 1
ATOM 2111 N N . VAL A 1 254 ? -23.184 -2.046 27.061 1.00 80.38 254 VAL A N 1
ATOM 2112 C CA . VAL A 1 254 ? -22.564 -2.885 26.028 1.00 80.38 254 VAL A CA 1
ATOM 2113 C C . VAL A 1 254 ? -23.088 -2.532 24.630 1.00 80.38 254 VAL A C 1
ATOM 2115 O O . VAL A 1 254 ? -22.288 -2.325 23.713 1.00 80.38 254 VAL A O 1
ATOM 2118 N N . ILE A 1 255 ? -24.400 -2.331 24.464 1.00 86.00 255 ILE A N 1
ATOM 2119 C CA . ILE A 1 255 ? -25.006 -1.872 23.201 1.00 86.00 255 ILE A CA 1
ATOM 2120 C C . ILE A 1 255 ? -24.506 -0.472 22.821 1.00 86.00 255 ILE A C 1
ATOM 2122 O O . ILE A 1 255 ? -24.145 -0.235 21.667 1.00 86.00 255 ILE A O 1
ATOM 2126 N N . LEU A 1 256 ? -24.433 0.469 23.769 1.00 85.25 256 LEU A N 1
ATOM 2127 C CA . LEU A 1 256 ? -23.913 1.817 23.505 1.00 85.25 256 LEU A CA 1
ATOM 2128 C C . LEU A 1 256 ? -22.428 1.804 23.126 1.00 85.25 256 LEU A C 1
ATOM 2130 O O . LEU A 1 256 ? -21.988 2.610 22.298 1.00 85.25 256 LEU A O 1
ATOM 2134 N N . LYS A 1 257 ? -21.631 0.906 23.715 1.00 78.50 257 LYS A N 1
ATOM 2135 C CA . LYS A 1 257 ? -20.234 0.701 23.318 1.00 78.50 257 LYS A CA 1
ATOM 2136 C C . LYS A 1 257 ? -20.151 0.127 21.901 1.00 78.50 257 LYS A C 1
ATOM 2138 O O . LYS A 1 257 ? -19.399 0.664 21.090 1.00 78.50 257 LYS A O 1
ATOM 2143 N N . HIS A 1 258 ? -20.982 -0.858 21.563 1.00 80.00 258 HIS A N 1
ATOM 2144 C CA . HIS A 1 258 ? -21.052 -1.423 20.213 1.00 80.00 258 HIS A CA 1
ATOM 2145 C C . HIS A 1 258 ? -21.473 -0.392 19.165 1.00 80.00 258 HIS A C 1
ATOM 2147 O O . HIS A 1 258 ? -20.804 -0.240 18.152 1.00 80.00 258 HIS A O 1
ATOM 2153 N N . ALA A 1 259 ? -22.513 0.402 19.429 1.00 84.12 259 ALA A N 1
ATOM 2154 C CA . ALA A 1 259 ? -22.949 1.460 18.519 1.00 84.12 259 ALA A CA 1
ATOM 2155 C C . ALA A 1 259 ? -21.825 2.478 18.235 1.00 84.12 259 ALA A C 1
ATOM 2157 O O . ALA A 1 259 ? -21.655 2.932 17.099 1.00 84.12 259 ALA A O 1
ATOM 2158 N N . ARG A 1 260 ? -21.010 2.809 19.249 1.00 80.44 260 ARG A N 1
ATOM 2159 C CA . ARG A 1 260 ? -19.811 3.651 19.087 1.00 80.44 260 ARG A CA 1
ATOM 2160 C C . ARG A 1 260 ? -18.721 2.960 18.265 1.00 80.44 260 ARG A C 1
ATOM 2162 O O . ARG A 1 260 ? -18.123 3.610 17.402 1.00 80.44 260 ARG A O 1
ATOM 2169 N N . LEU A 1 261 ? -18.484 1.668 18.491 1.00 75.31 261 LEU A N 1
ATOM 2170 C CA . LEU A 1 261 ? -17.530 0.875 17.715 1.00 75.31 261 LEU A CA 1
ATOM 2171 C C . LEU A 1 261 ? -17.960 0.788 16.247 1.00 75.31 261 LEU A C 1
ATOM 2173 O O . LEU A 1 261 ? -17.192 1.166 15.371 1.00 75.31 261 LEU A O 1
ATOM 2177 N N . THR A 1 262 ? -19.206 0.417 15.966 1.00 78.81 262 THR A N 1
ATOM 2178 C CA . THR A 1 262 ? -19.762 0.346 14.608 1.00 78.81 262 THR A CA 1
ATOM 2179 C C . THR A 1 262 ? -19.663 1.687 13.894 1.00 78.81 262 THR A C 1
ATOM 2181 O O . THR A 1 262 ? -19.212 1.750 12.753 1.00 78.81 262 THR A O 1
ATOM 2184 N N . LYS A 1 263 ? -19.978 2.796 14.576 1.00 83.06 263 LYS A N 1
ATOM 2185 C CA . LYS A 1 263 ? -19.792 4.139 14.010 1.00 83.06 263 LYS A CA 1
ATOM 2186 C C . LYS A 1 263 ? -18.329 4.414 13.658 1.00 83.06 263 LYS A C 1
ATOM 2188 O O . LYS A 1 263 ? -18.060 5.014 12.620 1.00 83.06 263 LYS A O 1
ATOM 2193 N N . THR A 1 264 ? -17.397 3.963 14.492 1.00 73.69 264 THR A N 1
ATOM 2194 C CA . THR A 1 264 ? -15.958 4.060 14.222 1.00 73.69 264 THR A CA 1
ATOM 2195 C C . THR A 1 264 ? -15.554 3.220 13.021 1.00 73.69 264 THR A C 1
ATOM 2197 O O . THR A 1 264 ? -14.868 3.733 12.148 1.00 73.69 264 THR A O 1
ATOM 2200 N N . ILE A 1 265 ? -15.999 1.966 12.940 1.00 78.62 265 ILE A N 1
ATOM 2201 C CA . ILE A 1 265 ? -15.709 1.064 11.820 1.00 78.62 265 ILE A CA 1
ATOM 2202 C C . ILE A 1 265 ? -16.236 1.657 10.519 1.00 78.62 265 ILE A C 1
ATOM 2204 O O . ILE A 1 265 ? -15.512 1.709 9.534 1.00 78.62 265 ILE A O 1
ATOM 2208 N N . VAL A 1 266 ? -17.464 2.177 10.516 1.00 83.00 266 VAL A N 1
ATOM 2209 C CA . VAL A 1 266 ? -18.048 2.842 9.345 1.00 83.00 266 VAL A CA 1
ATOM 2210 C C . VAL A 1 266 ? -17.243 4.083 8.964 1.00 83.00 266 VAL A C 1
ATOM 2212 O O . VAL A 1 266 ? -16.991 4.316 7.784 1.00 83.00 266 VAL A O 1
ATOM 2215 N N . GLN A 1 267 ? -16.797 4.878 9.940 1.00 78.75 267 GLN A N 1
ATOM 2216 C CA . GLN A 1 267 ? -15.916 6.016 9.672 1.00 78.75 267 GLN A CA 1
ATOM 2217 C C . GLN A 1 267 ? -14.569 5.571 9.107 1.00 78.75 267 GLN A C 1
ATOM 2219 O O . GLN A 1 267 ? -14.106 6.178 8.147 1.00 78.75 267 GLN A O 1
ATOM 2224 N N . LEU A 1 268 ? -13.973 4.517 9.661 1.00 76.12 268 LEU A N 1
ATOM 2225 C CA . LEU A 1 268 ? -12.718 3.934 9.211 1.00 76.12 268 LEU A CA 1
ATOM 2226 C C . LEU A 1 268 ? -12.846 3.420 7.779 1.00 76.12 268 LEU A C 1
ATOM 2228 O O . LEU A 1 268 ? -12.061 3.789 6.914 1.00 76.12 268 LEU A O 1
ATOM 2232 N N . ASN A 1 269 ? -13.892 2.649 7.502 1.00 81.75 269 ASN A N 1
ATOM 2233 C CA . ASN A 1 269 ? -14.169 2.141 6.173 1.00 81.75 269 ASN A CA 1
ATOM 2234 C C . ASN A 1 269 ? -14.387 3.298 5.198 1.00 81.75 269 ASN A C 1
ATOM 2236 O O . ASN A 1 269 ? -13.791 3.327 4.140 1.00 81.75 269 ASN A O 1
ATOM 2240 N N . ARG A 1 270 ? -15.125 4.346 5.575 1.00 80.06 270 ARG A N 1
ATOM 2241 C CA . ARG A 1 270 ? -15.296 5.535 4.723 1.00 80.06 270 ARG A CA 1
ATOM 2242 C C . ARG A 1 270 ? -13.992 6.309 4.485 1.00 80.06 270 ARG A C 1
ATOM 2244 O O . ARG A 1 270 ? -13.836 6.942 3.446 1.00 80.06 270 ARG A O 1
ATOM 2251 N N . ILE A 1 271 ? -13.080 6.288 5.453 1.00 75.38 271 ILE A N 1
ATOM 2252 C CA . ILE A 1 271 ? -11.747 6.908 5.407 1.00 75.38 271 ILE A CA 1
ATOM 2253 C C . ILE A 1 271 ? -10.824 6.140 4.453 1.00 75.38 271 ILE A C 1
ATOM 2255 O O . ILE A 1 271 ? -10.115 6.771 3.672 1.00 75.38 271 ILE A O 1
ATOM 2259 N N . PHE A 1 272 ? -10.845 4.808 4.511 1.00 79.44 272 PHE A N 1
ATOM 2260 C CA . PHE A 1 272 ? -9.965 3.930 3.737 1.00 79.44 272 PHE A CA 1
ATOM 2261 C C . PHE A 1 272 ? -10.577 3.428 2.432 1.00 79.44 272 PHE A C 1
ATOM 2263 O O . PHE A 1 272 ? -9.842 2.999 1.556 1.00 79.44 272 PHE A O 1
ATOM 2270 N N . SER A 1 273 ? -11.890 3.522 2.254 1.00 81.38 273 SER A N 1
ATOM 2271 C CA . SER A 1 273 ? -12.590 3.050 1.061 1.00 81.38 273 SER A CA 1
ATOM 2272 C C . SER A 1 273 ? -12.047 3.697 -0.217 1.00 81.38 273 SER A C 1
ATOM 2274 O O . SER A 1 273 ? -11.715 2.954 -1.136 1.00 81.38 273 SER A O 1
ATOM 2276 N N . PRO A 1 274 ? -11.840 5.029 -0.309 1.00 75.19 274 PRO A N 1
ATOM 2277 C CA . PRO A 1 274 ? -11.220 5.619 -1.497 1.00 75.19 274 PRO A CA 1
ATOM 2278 C C . PRO A 1 274 ? -9.820 5.059 -1.757 1.00 75.19 274 PRO A C 1
ATOM 2280 O O . PRO A 1 274 ? -9.461 4.776 -2.893 1.00 75.19 274 PRO A O 1
ATOM 2283 N N . TYR A 1 275 ? -9.049 4.852 -0.689 1.00 76.12 275 TYR A N 1
ATOM 2284 C CA . TYR A 1 275 ? -7.708 4.294 -0.773 1.00 76.12 275 TYR A CA 1
ATOM 2285 C C . TYR A 1 275 ? -7.715 2.840 -1.261 1.00 76.12 275 TYR A C 1
ATOM 2287 O O . TYR A 1 275 ? -6.926 2.492 -2.129 1.00 76.12 275 TYR A O 1
ATOM 2295 N N . GLN A 1 276 ? -8.637 2.009 -0.766 1.00 77.25 276 GLN A N 1
ATOM 2296 C CA . GLN A 1 276 ? -8.823 0.631 -1.221 1.00 77.25 276 GLN A CA 1
ATOM 2297 C C . GLN A 1 276 ? -9.225 0.579 -2.694 1.00 77.25 276 GLN A C 1
ATOM 2299 O O . GLN A 1 276 ? -8.623 -0.173 -3.450 1.00 77.25 276 GLN A O 1
ATOM 2304 N N . HIS A 1 277 ? -10.186 1.403 -3.122 1.00 77.94 277 HIS A N 1
ATOM 2305 C CA . HIS A 1 277 ? -10.600 1.452 -4.525 1.00 77.94 277 HIS A CA 1
ATOM 2306 C C . HIS A 1 277 ? -9.443 1.840 -5.441 1.00 77.94 277 HIS A C 1
ATOM 2308 O O . HIS A 1 277 ? -9.242 1.197 -6.464 1.00 77.94 277 HIS A O 1
ATOM 2314 N N . VAL A 1 278 ? -8.657 2.848 -5.056 1.00 74.81 278 VAL A N 1
ATOM 2315 C CA . VAL A 1 278 ? -7.483 3.265 -5.827 1.00 74.81 278 VAL A CA 1
ATOM 2316 C C . VAL A 1 278 ? -6.405 2.184 -5.816 1.00 74.81 278 VAL A C 1
ATOM 2318 O O . VAL A 1 278 ? -5.869 1.863 -6.869 1.00 74.81 278 VAL A O 1
ATOM 2321 N N . ALA A 1 279 ? -6.103 1.584 -4.664 1.00 73.69 279 ALA A N 1
ATOM 2322 C CA . ALA A 1 279 ? -5.107 0.521 -4.566 1.00 73.69 279 ALA A CA 1
ATOM 2323 C C . ALA A 1 279 ? -5.482 -0.684 -5.442 1.00 73.69 279 ALA A C 1
ATOM 2325 O O . ALA A 1 279 ? -4.641 -1.178 -6.191 1.00 73.69 279 ALA A O 1
ATOM 2326 N N . VAL A 1 280 ? -6.750 -1.106 -5.409 1.00 74.44 280 VAL A N 1
ATOM 2327 C CA . VAL A 1 280 ? -7.277 -2.180 -6.262 1.00 74.44 280 VAL A CA 1
ATOM 2328 C C . VAL A 1 280 ? -7.241 -1.772 -7.732 1.00 74.44 280 VAL A C 1
ATOM 2330 O O . VAL A 1 280 ? -6.752 -2.539 -8.554 1.00 74.44 280 VAL A O 1
ATOM 2333 N N . ALA A 1 281 ? -7.698 -0.568 -8.079 1.00 71.31 281 ALA A N 1
ATOM 2334 C CA . ALA A 1 281 ? -7.696 -0.092 -9.461 1.00 71.31 281 ALA A CA 1
ATOM 2335 C C . ALA A 1 281 ? -6.282 -0.041 -10.050 1.00 71.31 281 ALA A C 1
ATOM 2337 O O . ALA A 1 281 ? -6.068 -0.482 -11.178 1.00 71.31 281 ALA A O 1
ATOM 2338 N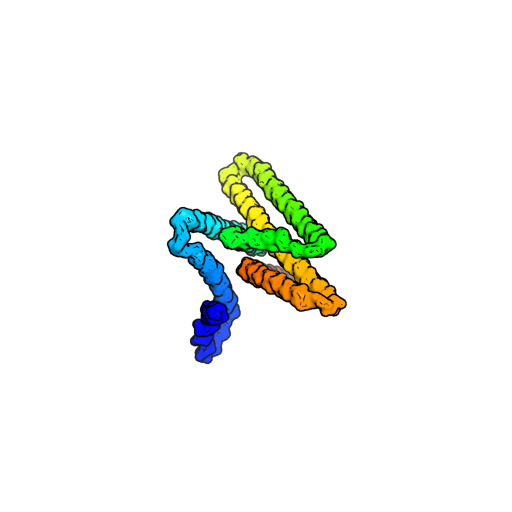 N . VAL A 1 282 ? -5.312 0.444 -9.271 1.00 74.31 282 VAL A N 1
ATOM 2339 C CA . VAL A 1 282 ? -3.902 0.477 -9.662 1.00 74.31 282 VAL A CA 1
ATOM 2340 C C . VAL A 1 282 ? -3.353 -0.945 -9.802 1.00 74.31 282 VAL A C 1
ATOM 2342 O O . VAL A 1 282 ? -2.757 -1.256 -10.828 1.00 74.31 282 VAL A O 1
ATOM 2345 N N . ALA A 1 283 ? -3.596 -1.831 -8.832 1.00 70.75 283 ALA A N 1
ATOM 2346 C CA . ALA A 1 283 ? -3.128 -3.217 -8.893 1.00 70.75 283 ALA A CA 1
ATOM 2347 C C . ALA A 1 283 ? -3.685 -3.968 -10.115 1.00 70.75 283 ALA A C 1
ATOM 2349 O O . ALA A 1 283 ? -2.936 -4.632 -10.828 1.00 70.75 283 ALA A O 1
ATOM 2350 N N . VAL A 1 284 ? -4.981 -3.812 -10.402 1.00 71.50 284 VAL A N 1
ATOM 2351 C CA . VAL A 1 284 ? -5.626 -4.398 -11.585 1.00 71.50 284 VAL A CA 1
ATOM 2352 C C . VAL A 1 284 ? -5.049 -3.804 -12.867 1.00 71.50 284 VAL A C 1
ATOM 2354 O O . VAL A 1 284 ? -4.741 -4.547 -13.796 1.00 71.50 284 VAL A O 1
ATOM 2357 N N . ALA A 1 285 ? -4.862 -2.483 -12.932 1.00 69.38 285 ALA A N 1
ATOM 2358 C CA . ALA A 1 285 ? -4.288 -1.836 -14.109 1.00 69.38 285 ALA A CA 1
ATOM 2359 C C . ALA A 1 285 ? -2.876 -2.354 -14.421 1.00 69.38 285 ALA A C 1
ATOM 2361 O O . ALA A 1 285 ? -2.587 -2.636 -15.582 1.00 69.38 285 ALA A O 1
ATOM 2362 N N . VAL A 1 286 ? -2.035 -2.532 -13.398 1.00 71.00 286 VAL A N 1
ATOM 2363 C CA . VAL A 1 286 ? -0.694 -3.121 -13.540 1.00 71.00 286 VAL A CA 1
ATOM 2364 C C . VAL A 1 286 ? -0.774 -4.564 -13.995 1.00 71.00 286 VAL A C 1
ATOM 2366 O O . VAL A 1 286 ? -0.099 -4.924 -14.951 1.00 71.00 286 VAL A O 1
ATOM 2369 N N . ALA A 1 287 ? -1.594 -5.386 -13.337 1.00 68.62 287 ALA A N 1
ATOM 2370 C CA . ALA A 1 287 ? -1.709 -6.802 -13.667 1.00 68.62 287 ALA A CA 1
ATOM 2371 C C . ALA A 1 287 ? -2.124 -7.000 -15.132 1.00 68.62 287 ALA A C 1
ATOM 2373 O O . ALA A 1 287 ? -1.513 -7.794 -15.842 1.00 68.62 287 ALA A O 1
ATOM 2374 N N . VAL A 1 288 ? -3.101 -6.219 -15.604 1.00 71.19 288 VAL A N 1
ATOM 2375 C CA . VAL A 1 288 ? -3.545 -6.241 -17.004 1.00 71.19 288 VAL A CA 1
ATOM 2376 C C . VAL A 1 288 ? -2.441 -5.759 -17.944 1.00 71.19 288 VAL A C 1
ATOM 2378 O O . VAL A 1 288 ? -2.164 -6.422 -18.940 1.00 71.19 288 VAL A O 1
ATOM 2381 N N . ALA A 1 289 ? -1.783 -4.639 -17.635 1.00 68.88 289 ALA A N 1
ATOM 2382 C CA . ALA A 1 289 ? -0.716 -4.100 -18.478 1.00 68.88 289 ALA A CA 1
ATOM 2383 C C . ALA A 1 289 ? 0.467 -5.074 -18.605 1.00 68.88 289 ALA A C 1
ATOM 2385 O O . ALA A 1 289 ? 0.954 -5.306 -19.710 1.00 68.88 289 ALA A O 1
ATOM 2386 N N . VAL A 1 290 ? 0.890 -5.689 -17.496 1.00 70.69 290 VAL A N 1
ATOM 2387 C CA . VAL A 1 290 ? 1.960 -6.695 -17.481 1.00 70.69 290 VAL A CA 1
ATOM 2388 C C . VAL A 1 290 ? 1.538 -7.940 -18.255 1.00 70.69 290 VAL A C 1
ATOM 2390 O O . VAL A 1 290 ? 2.308 -8.409 -19.087 1.00 70.69 290 VAL A O 1
ATOM 2393 N N . ALA A 1 291 ? 0.321 -8.449 -18.048 1.00 71.50 291 ALA A N 1
ATOM 2394 C CA . ALA A 1 291 ? -0.168 -9.621 -18.772 1.00 71.50 291 ALA A CA 1
ATOM 2395 C C . ALA A 1 291 ? -0.180 -9.396 -20.293 1.00 71.50 291 ALA A C 1
ATOM 2397 O O . ALA A 1 291 ? 0.303 -10.244 -21.039 1.00 71.50 291 ALA A O 1
ATOM 2398 N N . VAL A 1 292 ? -0.663 -8.237 -20.752 1.00 72.81 292 VAL A N 1
ATOM 2399 C CA . VAL A 1 292 ? -0.699 -7.883 -22.182 1.00 72.81 292 VAL A CA 1
ATOM 2400 C C . VAL A 1 292 ? 0.707 -7.706 -22.754 1.00 72.81 292 VAL A C 1
ATOM 2402 O O . VAL A 1 292 ? 0.990 -8.216 -23.841 1.00 72.81 292 VAL A O 1
ATOM 2405 N N . ALA A 1 293 ? 1.599 -7.025 -22.028 1.00 69.31 293 ALA A N 1
ATOM 2406 C CA . ALA A 1 293 ? 2.978 -6.813 -22.464 1.00 69.31 293 ALA A CA 1
ATOM 2407 C C . ALA A 1 293 ? 3.740 -8.141 -22.579 1.00 69.31 293 ALA A C 1
ATOM 2409 O O . ALA A 1 293 ? 4.372 -8.399 -23.601 1.00 69.31 293 ALA A O 1
ATOM 2410 N N . VAL A 1 294 ? 3.627 -9.010 -21.570 1.00 71.44 294 VAL A N 1
ATOM 2411 C CA . VAL A 1 294 ? 4.270 -10.331 -21.563 1.00 71.44 294 VAL A CA 1
ATOM 2412 C C . VAL A 1 294 ? 3.696 -11.219 -22.663 1.00 71.44 294 VAL A C 1
ATOM 2414 O O . VAL A 1 294 ? 4.468 -11.812 -23.409 1.00 71.44 294 VAL A O 1
ATOM 2417 N N . ALA A 1 295 ? 2.371 -11.280 -22.821 1.00 74.69 295 ALA A N 1
ATOM 2418 C CA . ALA A 1 295 ? 1.747 -12.078 -23.876 1.00 74.69 295 ALA A CA 1
ATOM 2419 C C . ALA A 1 295 ? 2.210 -11.636 -25.272 1.00 74.69 295 ALA A C 1
ATOM 2421 O O . ALA A 1 295 ? 2.580 -12.474 -26.091 1.00 74.69 295 ALA A O 1
ATOM 2422 N N . SER A 1 296 ? 2.257 -10.324 -25.520 1.00 74.75 296 SER A N 1
ATOM 2423 C CA . SER A 1 296 ? 2.715 -9.762 -26.797 1.00 74.75 296 SER A CA 1
ATOM 2424 C C . SER A 1 296 ? 4.197 -10.043 -27.054 1.00 74.75 296 SER A C 1
ATOM 2426 O O . SER A 1 296 ? 4.564 -10.463 -28.151 1.00 74.75 296 SER A O 1
ATOM 2428 N N . ALA A 1 297 ? 5.049 -9.854 -26.043 1.00 71.44 297 ALA A N 1
ATOM 2429 C CA . ALA A 1 297 ? 6.484 -10.102 -26.153 1.00 71.44 297 ALA A CA 1
ATOM 2430 C C . ALA A 1 297 ? 6.786 -11.586 -26.402 1.00 71.44 297 ALA A C 1
ATOM 2432 O O . ALA A 1 297 ? 7.557 -11.913 -27.301 1.00 71.44 297 ALA A O 1
ATOM 2433 N N . VAL A 1 298 ? 6.131 -12.485 -25.659 1.00 76.44 298 VAL A N 1
ATOM 2434 C CA . VAL A 1 298 ? 6.279 -13.937 -25.830 1.00 76.44 298 VAL A CA 1
ATOM 2435 C C . VAL A 1 298 ? 5.768 -14.373 -27.199 1.00 76.44 298 VAL A C 1
ATOM 2437 O O . VAL A 1 298 ? 6.470 -15.105 -27.887 1.00 76.44 298 VAL A O 1
ATOM 2440 N N . ALA A 1 299 ? 4.598 -13.900 -27.636 1.00 83.06 299 ALA A N 1
ATOM 2441 C CA . ALA A 1 299 ? 4.060 -14.240 -28.952 1.00 83.06 299 ALA A CA 1
ATOM 2442 C C . ALA A 1 299 ? 5.003 -13.804 -30.084 1.00 83.06 299 ALA A C 1
ATOM 2444 O O . ALA A 1 299 ? 5.275 -14.591 -30.987 1.00 83.06 299 ALA A O 1
ATOM 2445 N N . SER A 1 300 ? 5.548 -12.587 -30.006 1.00 80.50 300 SER A N 1
ATOM 2446 C CA . SER A 1 300 ? 6.498 -12.066 -30.994 1.00 80.50 300 SER A CA 1
ATOM 2447 C C . SER A 1 300 ? 7.818 -12.846 -30.999 1.00 80.50 300 SER A C 1
ATOM 2449 O O . SER A 1 300 ? 8.287 -13.271 -32.055 1.00 80.50 300 SER A O 1
ATOM 2451 N N . ALA A 1 301 ? 8.389 -13.103 -29.818 1.00 77.31 301 ALA A N 1
ATOM 2452 C CA . ALA A 1 301 ? 9.635 -13.853 -29.683 1.00 77.31 301 ALA A CA 1
ATOM 2453 C C . ALA A 1 301 ? 9.490 -15.301 -30.171 1.00 77.31 301 ALA A C 1
ATOM 2455 O O . ALA A 1 301 ? 10.345 -15.792 -30.903 1.00 77.31 301 ALA A O 1
ATOM 2456 N N . VAL A 1 302 ? 8.390 -15.975 -29.819 1.00 84.44 302 VAL A N 1
ATOM 2457 C CA . VAL A 1 302 ? 8.103 -17.338 -30.286 1.00 84.44 302 VAL A CA 1
ATOM 2458 C C . VAL A 1 302 ? 7.871 -17.347 -31.793 1.00 84.44 302 VAL A C 1
ATOM 2460 O O . VAL A 1 302 ? 8.446 -18.187 -32.477 1.00 84.44 302 VAL A O 1
ATOM 2463 N N . ALA A 1 303 ? 7.093 -16.407 -32.337 1.00 85.69 303 ALA A N 1
ATOM 2464 C CA . ALA A 1 303 ? 6.855 -16.331 -33.775 1.00 85.69 303 ALA A CA 1
ATOM 2465 C C . ALA A 1 303 ? 8.158 -16.128 -34.563 1.00 85.69 303 ALA A C 1
ATOM 2467 O O . ALA A 1 303 ? 8.376 -16.821 -35.555 1.00 85.69 303 ALA A O 1
ATOM 2468 N N . SER A 1 304 ? 9.052 -15.241 -34.111 1.00 83.94 304 SER A N 1
ATOM 2469 C CA . SER A 1 304 ? 10.326 -14.998 -34.802 1.00 83.94 304 SER A CA 1
ATOM 2470 C C . SER A 1 304 ? 11.308 -16.164 -34.644 1.00 83.94 304 SER A C 1
ATOM 2472 O O . SER A 1 304 ? 11.953 -16.565 -35.617 1.00 83.94 304 SER A O 1
ATOM 2474 N N . ALA A 1 305 ? 11.382 -16.768 -33.454 1.00 80.94 305 ALA A N 1
ATOM 2475 C CA . ALA A 1 305 ? 12.235 -17.924 -33.194 1.00 80.94 305 ALA A CA 1
ATOM 2476 C C . ALA A 1 305 ? 11.778 -19.146 -34.000 1.00 80.94 305 ALA A C 1
ATOM 2478 O O . ALA A 1 305 ? 12.597 -19.813 -34.625 1.00 80.94 305 ALA A O 1
ATOM 2479 N N . VAL A 1 306 ? 10.470 -19.413 -34.050 1.00 87.00 306 VAL A N 1
ATOM 2480 C CA . VAL A 1 306 ? 9.909 -20.516 -34.840 1.00 87.00 306 VAL A CA 1
ATOM 2481 C C . VAL A 1 306 ? 10.087 -20.246 -36.330 1.00 87.00 306 VAL A C 1
ATOM 2483 O O . VAL A 1 306 ? 10.571 -21.124 -37.036 1.00 87.00 306 VAL A O 1
ATOM 2486 N N . ALA A 1 307 ? 9.770 -19.043 -36.819 1.00 88.00 307 ALA A N 1
ATOM 2487 C CA . ALA A 1 307 ? 9.942 -18.711 -38.233 1.00 88.00 307 ALA A CA 1
ATOM 2488 C C . ALA A 1 307 ? 11.404 -18.850 -38.685 1.00 88.00 307 ALA A C 1
ATOM 2490 O O . ALA A 1 307 ? 11.664 -19.440 -39.731 1.00 88.00 307 ALA A O 1
ATOM 2491 N N . SER A 1 308 ? 12.364 -18.371 -37.887 1.00 85.62 308 SER A N 1
ATOM 2492 C CA . SER A 1 308 ? 13.794 -18.488 -38.204 1.00 85.62 308 SER A CA 1
ATOM 2493 C C . SER A 1 308 ? 14.306 -19.928 -38.118 1.00 85.62 308 SER A C 1
ATOM 2495 O O . SER A 1 308 ? 15.010 -20.377 -39.026 1.00 85.62 308 SER A O 1
ATOM 2497 N N . ALA A 1 309 ? 13.919 -20.680 -37.084 1.00 83.75 309 ALA A N 1
ATOM 2498 C CA . ALA A 1 309 ? 14.304 -22.080 -36.933 1.00 83.75 309 ALA A CA 1
ATOM 2499 C C . ALA A 1 309 ? 13.736 -22.949 -38.064 1.00 83.75 309 ALA A C 1
ATOM 2501 O O . ALA A 1 309 ? 14.474 -23.728 -38.666 1.00 83.75 309 ALA A O 1
ATOM 2502 N N . VAL A 1 310 ? 12.452 -22.778 -38.398 1.00 88.75 310 VAL A N 1
ATOM 2503 C CA . VAL A 1 310 ? 11.794 -23.507 -39.491 1.00 88.75 310 VAL A CA 1
ATOM 2504 C C . VAL A 1 310 ? 12.404 -23.123 -40.834 1.00 88.75 310 VAL A C 1
ATOM 2506 O O . VAL A 1 310 ? 12.748 -24.014 -41.603 1.00 88.75 310 VAL A O 1
ATOM 2509 N N . ALA A 1 311 ? 12.605 -21.832 -41.116 1.00 89.38 311 ALA A N 1
ATOM 2510 C CA . ALA A 1 311 ? 13.215 -21.398 -42.373 1.00 89.38 311 ALA A CA 1
ATOM 2511 C C . ALA A 1 311 ? 14.624 -21.986 -42.561 1.00 89.38 311 ALA A C 1
ATOM 2513 O O . ALA A 1 311 ? 14.938 -22.487 -43.639 1.00 89.38 311 ALA A O 1
ATOM 2514 N N . SER A 1 312 ? 15.447 -21.992 -41.508 1.00 86.88 312 SER A N 1
ATOM 2515 C CA . SER A 1 312 ? 16.802 -22.558 -41.543 1.00 86.88 312 SER A CA 1
ATOM 2516 C C . SER A 1 312 ? 16.802 -24.085 -41.710 1.00 86.88 312 SER A C 1
ATOM 2518 O O . SER A 1 312 ? 17.521 -24.635 -42.552 1.00 86.88 312 SER A O 1
ATOM 2520 N N . ALA A 1 313 ? 15.947 -24.786 -40.960 1.00 84.94 313 ALA A N 1
ATOM 2521 C CA . ALA A 1 313 ? 15.808 -26.238 -41.053 1.00 84.94 313 ALA A CA 1
ATOM 2522 C C . ALA A 1 313 ? 15.293 -26.679 -42.433 1.00 84.94 313 ALA A C 1
ATOM 2524 O O . ALA A 1 313 ? 15.836 -27.606 -43.028 1.00 84.94 313 ALA A O 1
ATOM 2525 N N . VAL A 1 314 ? 14.286 -25.990 -42.977 1.00 90.19 314 VAL A N 1
ATOM 2526 C CA . VAL A 1 314 ? 13.732 -26.293 -44.304 1.00 90.19 314 VAL A CA 1
ATOM 2527 C C . VAL A 1 314 ? 14.752 -25.984 -45.396 1.00 90.19 314 VAL A C 1
ATOM 2529 O O . VAL A 1 314 ? 14.973 -26.825 -46.263 1.00 90.19 314 VAL A O 1
ATOM 2532 N N . ALA A 1 315 ? 15.419 -24.827 -45.347 1.00 90.44 315 ALA A N 1
ATOM 2533 C CA . ALA A 1 315 ? 16.420 -24.461 -46.347 1.00 90.44 315 ALA A CA 1
ATOM 2534 C C . ALA A 1 315 ? 17.582 -25.465 -46.394 1.00 90.44 315 ALA A C 1
ATOM 2536 O O . ALA A 1 315 ? 17.969 -25.905 -47.476 1.00 90.44 315 ALA A O 1
ATOM 2537 N N . SER A 1 316 ? 18.104 -25.875 -45.233 1.00 88.56 316 SER A N 1
ATOM 2538 C CA . SER A 1 316 ? 19.190 -26.862 -45.155 1.00 88.56 316 SER A CA 1
ATOM 2539 C C . SER A 1 316 ? 18.762 -28.255 -45.629 1.00 88.56 316 SER A C 1
ATOM 2541 O O . SER A 1 316 ? 19.477 -28.876 -46.419 1.00 88.56 316 SER A O 1
ATOM 2543 N N . ALA A 1 317 ? 17.581 -28.727 -45.216 1.00 86.88 317 ALA A N 1
ATOM 2544 C CA . ALA A 1 317 ? 17.056 -30.026 -45.629 1.00 86.88 317 ALA A CA 1
ATOM 2545 C C . ALA A 1 317 ? 16.795 -30.087 -47.142 1.00 86.88 317 ALA A C 1
ATOM 2547 O O . ALA A 1 317 ? 17.214 -31.038 -47.803 1.00 86.88 317 ALA A O 1
ATOM 2548 N N . VAL A 1 318 ? 16.160 -29.053 -47.707 1.00 91.38 318 VAL A N 1
ATOM 2549 C CA . VAL A 1 318 ? 15.881 -28.967 -49.147 1.00 91.38 318 VAL A CA 1
ATOM 2550 C C . VAL A 1 318 ? 17.180 -28.880 -49.945 1.00 91.38 318 VAL A C 1
ATOM 2552 O O . VAL A 1 318 ? 17.341 -29.628 -50.906 1.00 91.38 318 VAL A O 1
ATOM 2555 N N . ALA A 1 319 ? 18.134 -28.038 -49.537 1.00 90.75 319 ALA A N 1
ATOM 2556 C CA . ALA A 1 319 ? 19.418 -27.919 -50.228 1.00 90.75 319 ALA A CA 1
ATOM 2557 C C . ALA A 1 319 ? 20.188 -29.252 -50.255 1.00 90.75 319 ALA A C 1
ATOM 2559 O O . ALA A 1 319 ? 20.698 -29.646 -51.303 1.00 90.75 319 ALA A O 1
ATOM 2560 N N . SER A 1 320 ? 20.227 -29.976 -49.131 1.00 89.44 320 SER A N 1
ATOM 2561 C CA . SER A 1 320 ? 20.904 -31.276 -49.035 1.00 89.44 320 SER A CA 1
ATOM 2562 C C . SER A 1 320 ? 20.217 -32.364 -49.870 1.00 89.44 320 SER A C 1
ATOM 2564 O O . SER A 1 320 ? 20.890 -33.112 -50.589 1.00 89.44 320 SER A O 1
ATOM 2566 N N . ALA A 1 321 ? 18.882 -32.423 -49.832 1.00 88.12 321 ALA A N 1
ATOM 2567 C CA . ALA A 1 321 ? 18.103 -33.381 -50.610 1.00 88.12 321 ALA A CA 1
ATOM 2568 C C . ALA A 1 321 ? 18.244 -33.136 -52.120 1.00 88.12 321 ALA A C 1
ATOM 2570 O O . ALA A 1 321 ? 18.510 -34.073 -52.873 1.00 88.12 321 ALA A O 1
ATOM 2571 N N . VAL A 1 322 ? 18.129 -31.877 -52.559 1.00 92.06 322 VAL A N 1
ATOM 2572 C CA . VAL A 1 322 ? 18.278 -31.496 -53.971 1.00 92.06 322 VAL A CA 1
ATOM 2573 C C . VAL A 1 322 ? 19.696 -31.776 -54.460 1.00 92.06 322 VAL A C 1
ATOM 2575 O O . VAL A 1 322 ? 19.851 -32.396 -55.508 1.00 92.06 322 VAL A O 1
ATOM 2578 N N . ALA A 1 323 ? 20.731 -31.398 -53.703 1.00 91.12 323 ALA A N 1
ATOM 2579 C CA . ALA A 1 323 ? 22.118 -31.666 -54.085 1.00 91.12 323 ALA A CA 1
ATOM 2580 C C . ALA A 1 323 ? 22.393 -33.170 -54.251 1.00 91.12 323 ALA A C 1
ATOM 2582 O O . ALA A 1 323 ? 23.005 -33.577 -55.237 1.00 91.12 323 ALA A O 1
ATOM 2583 N N . SER A 1 324 ? 21.890 -34.001 -53.332 1.00 89.56 324 SER A N 1
ATOM 2584 C CA . SER A 1 324 ? 22.060 -35.460 -53.392 1.00 89.56 324 SER A CA 1
ATOM 2585 C C . SER A 1 324 ? 21.306 -36.088 -54.567 1.00 89.56 324 SER A C 1
ATOM 2587 O O . SER A 1 324 ? 21.844 -36.955 -55.259 1.00 89.56 324 SER A O 1
ATOM 2589 N N . ALA A 1 325 ? 20.075 -35.635 -54.825 1.00 88.06 325 ALA A N 1
ATOM 2590 C CA . ALA A 1 325 ? 19.268 -36.108 -55.947 1.00 88.06 325 ALA A CA 1
ATOM 2591 C C . ALA A 1 325 ? 19.893 -35.726 -57.296 1.00 88.06 325 ALA A C 1
ATOM 2593 O O . ALA A 1 325 ? 20.008 -36.572 -58.180 1.00 88.06 325 ALA A O 1
ATOM 2594 N N . VAL A 1 326 ? 20.352 -34.478 -57.437 1.00 91.31 326 VAL A N 1
ATOM 2595 C CA . VAL A 1 326 ? 21.020 -33.992 -58.652 1.00 91.31 326 VAL A CA 1
ATOM 2596 C C . VAL A 1 326 ? 22.337 -34.730 -58.878 1.00 91.31 326 VAL A C 1
ATOM 2598 O O . VAL A 1 326 ? 22.568 -35.203 -59.985 1.00 91.31 326 VAL A O 1
ATOM 2601 N N . ALA A 1 327 ? 23.174 -34.895 -57.849 1.00 90.00 327 ALA A N 1
ATOM 2602 C CA . ALA A 1 327 ? 24.430 -35.635 -57.969 1.00 90.00 327 ALA A CA 1
ATOM 2603 C C . ALA A 1 327 ? 24.202 -37.092 -58.404 1.00 90.00 327 ALA A C 1
ATOM 2605 O O . ALA A 1 327 ? 24.893 -37.585 -59.293 1.00 90.00 327 ALA A O 1
ATOM 2606 N N . SER A 1 328 ? 23.193 -37.754 -57.828 1.00 89.31 328 SER A N 1
ATOM 2607 C CA . SER A 1 328 ? 22.826 -39.127 -58.198 1.00 89.31 328 SER A CA 1
ATOM 2608 C C . SER A 1 328 ? 22.302 -39.213 -59.631 1.00 89.31 328 SER A C 1
ATOM 2610 O O . SER A 1 328 ? 22.672 -40.125 -60.362 1.00 89.31 328 SER A O 1
ATOM 2612 N N . ALA A 1 329 ? 21.472 -38.256 -60.056 1.00 87.06 329 ALA A N 1
ATOM 2613 C CA . ALA A 1 329 ? 20.959 -38.209 -61.421 1.00 87.06 329 ALA A CA 1
ATOM 2614 C C . ALA A 1 329 ? 22.087 -37.991 -62.438 1.00 87.06 329 ALA A C 1
ATOM 2616 O O . ALA A 1 329 ? 22.164 -38.715 -63.424 1.00 87.06 329 ALA A O 1
ATOM 2617 N N . VAL A 1 330 ? 22.995 -37.045 -62.181 1.00 90.25 330 VAL A N 1
ATOM 2618 C CA . VAL A 1 330 ? 24.141 -36.770 -63.061 1.00 90.25 330 VAL A CA 1
ATOM 2619 C C . VAL A 1 330 ? 25.067 -37.984 -63.160 1.00 90.25 330 VAL A C 1
ATOM 2621 O O . VAL A 1 330 ? 25.498 -38.312 -64.258 1.00 90.25 330 VAL A O 1
ATOM 2624 N N . ALA A 1 331 ? 25.315 -38.697 -62.057 1.00 86.75 331 ALA A N 1
ATOM 2625 C CA . ALA A 1 331 ? 26.156 -39.896 -62.053 1.00 86.75 331 ALA A CA 1
ATOM 2626 C C . ALA A 1 331 ? 25.603 -41.061 -62.897 1.00 86.75 331 ALA A C 1
ATOM 2628 O O . ALA A 1 331 ? 26.368 -41.932 -63.286 1.00 86.75 331 ALA A O 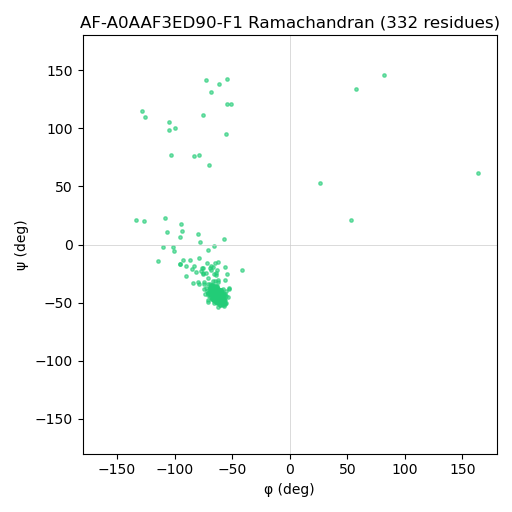1
ATOM 2629 N N . VAL A 1 332 ? 24.297 -41.094 -63.182 1.00 89.06 332 VAL A N 1
ATOM 2630 C CA . VAL A 1 332 ? 23.690 -42.100 -64.076 1.00 89.06 332 VAL A CA 1
ATOM 2631 C C . VAL A 1 332 ? 23.867 -41.734 -65.556 1.00 89.06 332 VAL A C 1
ATOM 2633 O O . VAL A 1 332 ? 23.819 -42.612 -66.413 1.00 89.06 332 VAL A O 1
ATOM 2636 N N . PHE A 1 333 ? 24.054 -40.450 -65.870 1.00 77.00 333 PHE A N 1
ATOM 2637 C CA . PHE A 1 333 ? 24.184 -39.958 -67.246 1.00 77.00 333 PHE A CA 1
ATOM 2638 C C . PHE A 1 333 ? 25.633 -39.872 -67.753 1.00 77.00 333 PHE A C 1
ATOM 2640 O O . PHE A 1 333 ? 25.821 -39.675 -68.954 1.00 77.00 333 PHE A O 1
ATOM 2647 N N . VAL A 1 334 ? 26.627 -39.983 -66.866 1.00 68.31 334 VAL A N 1
ATOM 2648 C CA . VAL A 1 334 ? 28.069 -39.950 -67.182 1.00 68.31 334 VAL A CA 1
ATOM 2649 C C . VAL A 1 334 ? 28.620 -41.366 -67.261 1.00 68.31 334 VAL A C 1
ATOM 2651 O O . VAL A 1 334 ? 29.343 -41.649 -68.240 1.00 68.31 334 VAL A O 1
#

Solvent-accessible surface area (backbone atoms only — not comparable to full-atom values): 18547 Å² total; per-residue (Å²): 136,68,67,71,63,58,54,59,63,58,66,75,65,67,60,63,76,75,57,56,81,72,76,77,72,89,73,97,66,84,74,58,76,64,55,61,54,50,50,53,51,49,53,51,49,50,54,54,49,47,59,60,60,73,65,69,57,89,84,55,57,69,70,63,46,50,53,51,51,51,54,48,47,54,50,53,48,49,49,50,52,46,54,50,49,52,49,50,55,39,62,71,71,38,72,93,53,42,66,60,41,48,53,49,5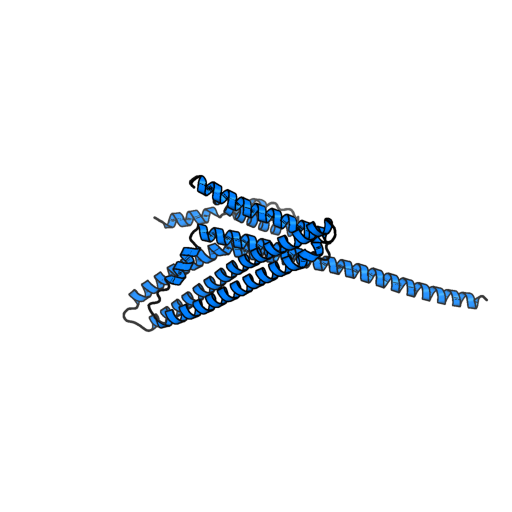3,41,51,48,50,48,9,51,51,30,46,53,47,51,54,50,31,54,76,67,45,44,51,58,54,52,52,48,54,66,74,63,62,76,52,96,44,68,71,58,41,53,52,52,50,51,53,51,49,54,53,48,52,51,50,52,50,50,51,50,51,51,51,47,52,52,48,52,50,53,52,49,48,58,61,63,46,57,70,44,71,74,53,63,80,72,46,47,60,57,55,53,49,55,48,56,52,51,52,53,49,50,52,24,51,51,39,29,49,51,47,53,46,54,49,53,55,49,55,50,51,51,52,51,52,51,52,51,48,54,51,52,55,57,56,52,74,74,46,84,86,60,43,69,65,56,48,52,53,51,50,54,51,47,54,52,49,52,52,47,51,52,50,48,47,66,67,43,45,63,54,51,53,50,50,50,51,44,51,51,52,41,53,53,52,45,52,53,52,50,53,52,51,50,52,52,52,49,51,52,51,50,52,52,52,50,51,53,53,50,53,52,51,51,52,53,51,50,52,52,52,51,53,54,54,50,63,74,76,109

Sequence (334 aa):
MNLKRQASYHEALDWDLIFDDHEKNDGDEKLPFHSAVLQQRMKQFFLVSRFFCARFKPSDPPWTRIKNQLMMGVILGGCILFLFFDSFVTFSHGLDRAPTGVVFISFNMQATFSGFCLIYWQKRKQLKSLFNLFVKADSGNERFKKEILSAHRRVFIRFCVMLGILFWMIAQFVVGAIFDWRPHMANEEKHFVEGSQIFVRSFFCSIAFALHYIVMHLYVMLATGVFWEMKAFNWMLAKLSDEKHDFKVSLKEVILKHARLTKTIVQLNRIFSPYQHVAVAVAVAVAVAVAVAVASAVASAVASAVASAVASAVASAVASAVASAVASAVAVFV

Mean predicted aligned error: 13.93 Å

Secondary structure (DSSP, 8-state):
--SHHHHHHHHTT--HHHHGGGS---------THHHHHHHHHHHHHHHHHHHHTT--TTS-HHHHHHHHHHHHHHHHHHHHHHHHHHHHHHHT-GGGHHHHHHHHHHHHHHHHHHHHHHHHHHTTHHHHHHHHHHT---S-HHHHHHHHHHHHHHHHHHHHHHHHHHHHHHHHHHHHHHHHHHHTTS-HHHHHHHHHHHHHHHHHHHHHHHHHHHHHHHHHHHHHHHHHHHHHHHHHHHHHH--SSHHHHHHHHHHHHHHHHHHHHHHHHHHHHHHHHHHHHHHHHHHHHHHHHHHHHHHHHHHHHHHHHHHHHHHHHHHHHHHHHHHHHHHH-

pLDDT: mean 71.53, std 12.09, range [37.53, 92.06]

Nearest PDB structures (foldseek):
  3ja6-assembly1_I  TM=2.611E-01  e=8.774E-01  Escherichia coli
  3zx6-assembly1_A  TM=2.325E-01  e=2.122E+00  Archaeoglobus fulgidus DSM 4304
  3zx6-assembly1_B  TM=1.955E-01  e=2.122E+00  Archaeoglobus fulgidus DSM 4304

Organism: NCBI:txid2138241

Radius of gyration: 31.01 Å; Cα contacts (8 Å, |Δi|>4): 92; chains: 1; bounding box: 72×76×106 Å